Protein AF-B7PCE6-F1 (afdb_monomer_lite)

InterPro domains:
  IPR001320 Ionotropic glutamate receptor, C-terminal [SM00079] (3-186)
  IPR015683 Ionotropic glutamate receptor [PTHR18966] (93-240)
  IPR019594 Ionotropic glutamate receptor, L-glutamate and glycine-binding domain [PF10613] (13-58)

Foldseek 3Di:
DDLPDDDDPPSVVLVCQLVVVDQKDDDQDWDDPVSCVRWPWADFLDKKFKWKKAFDDDDDQDLVLVCVVAPPVNVVVVVVCVVDDDDDPPVVVVCVVQVVPDAPDPVRQNVVRVVPPDMDIDMPLVSLQVCLADVRMDIDDDGPDMIGGTMTGHPPDPCRVVVNVVSVVCVVVCVSVVVSCCVRPVDDDHPPPPPPPPVPPDPPDDDPCPPSNVVSVVVVVVVVVVVVVVVVVVVVVVVVVVVVVVPPPPDDDDDDDDDDDDDDDDDDDDDDDDDDDDDDDDD

Structure (mmCIF, N/CA/C/O backbone):
data_AF-B7PCE6-F1
#
_entry.id   AF-B7PCE6-F1
#
loop_
_atom_site.group_PDB
_atom_site.id
_atom_site.type_symbol
_atom_site.label_atom_id
_atom_site.label_alt_id
_atom_site.label_comp_id
_atom_site.label_asym_id
_atom_site.label_entity_id
_atom_site.label_seq_id
_atom_site.pdbx_PDB_ins_code
_atom_site.Cartn_x
_atom_site.Cartn_y
_atom_site.Cartn_z
_atom_site.occupancy
_atom_site.B_iso_or_equiv
_atom_site.auth_seq_id
_atom_site.auth_comp_id
_atom_site.auth_asym_id
_atom_site.auth_atom_id
_atom_site.pdbx_PDB_model_num
ATOM 1 N N . MET A 1 1 ? 14.898 -21.414 -3.808 1.00 32.38 1 MET A N 1
ATOM 2 C CA . MET A 1 1 ? 13.657 -22.216 -3.707 1.00 32.38 1 MET A CA 1
ATOM 3 C C . MET A 1 1 ? 12.869 -21.940 -4.980 1.00 32.38 1 MET A C 1
ATOM 5 O O . MET A 1 1 ? 12.635 -20.773 -5.261 1.00 32.38 1 MET A O 1
ATOM 9 N N . SER A 1 2 ? 12.658 -22.970 -5.805 1.00 31.72 2 SER A N 1
ATOM 10 C CA . SER A 1 2 ? 12.343 -22.893 -7.242 1.00 31.72 2 SER A CA 1
ATOM 11 C C . SER A 1 2 ? 11.098 -22.087 -7.625 1.00 31.72 2 SER A C 1
ATOM 13 O O . SER A 1 2 ? 10.090 -22.118 -6.927 1.00 31.72 2 SER A O 1
ATOM 15 N N . LEU A 1 3 ? 11.164 -21.452 -8.802 1.00 46.03 3 LEU A N 1
ATOM 16 C CA . LEU A 1 3 ? 10.068 -20.771 -9.508 1.00 46.03 3 LEU A CA 1
ATOM 17 C C . LEU A 1 3 ? 9.136 -21.747 -10.270 1.00 46.03 3 LEU A C 1
ATOM 19 O O . LEU A 1 3 ? 8.375 -21.322 -11.137 1.00 46.03 3 LEU A O 1
ATOM 23 N N . ASP A 1 4 ? 9.164 -23.044 -9.956 1.00 40.16 4 ASP A N 1
ATOM 24 C CA . ASP A 1 4 ? 8.571 -24.113 -10.780 1.00 40.16 4 ASP A CA 1
ATOM 25 C C . ASP A 1 4 ? 7.079 -24.366 -10.491 1.00 40.16 4 ASP A C 1
ATOM 27 O O . ASP A 1 4 ? 6.630 -25.495 -10.309 1.00 40.16 4 ASP A O 1
ATOM 31 N N . GLY A 1 5 ? 6.285 -23.298 -10.452 1.00 41.41 5 GLY A N 1
ATOM 32 C CA . GLY A 1 5 ? 4.834 -23.380 -10.289 1.00 41.41 5 GLY A CA 1
ATOM 33 C C . GLY A 1 5 ? 4.130 -22.192 -10.932 1.00 41.41 5 GLY A C 1
ATOM 34 O O . GLY A 1 5 ? 3.816 -21.212 -10.261 1.00 41.41 5 GLY A O 1
ATOM 35 N N . ALA A 1 6 ? 3.888 -22.259 -12.240 1.00 38.66 6 ALA A N 1
ATOM 36 C CA . ALA A 1 6 ? 3.042 -21.315 -12.974 1.00 38.66 6 ALA A CA 1
ATOM 37 C C . ALA A 1 6 ? 1.720 -22.019 -13.363 1.00 38.66 6 ALA A C 1
ATOM 39 O O . ALA A 1 6 ? 1.753 -23.219 -13.638 1.00 38.66 6 ALA A O 1
ATOM 40 N N . PRO A 1 7 ? 0.564 -21.316 -13.378 1.00 51.19 7 PRO A N 1
ATOM 41 C CA . PRO A 1 7 ? 0.436 -19.983 -13.956 1.00 51.19 7 PRO A CA 1
ATOM 42 C C . PRO A 1 7 ? -0.326 -18.995 -13.062 1.00 51.19 7 PRO A C 1
ATOM 44 O O . PRO A 1 7 ? -1.553 -18.961 -13.047 1.00 51.19 7 PRO A O 1
ATOM 47 N N . HIS A 1 8 ? 0.403 -18.093 -12.407 1.00 54.12 8 HIS A N 1
ATOM 48 C CA . HIS A 1 8 ? -0.177 -16.841 -11.923 1.00 54.12 8 HIS A CA 1
ATOM 49 C C . HIS A 1 8 ? 0.673 -15.664 -12.413 1.00 54.12 8 HIS A C 1
ATOM 51 O O . HIS A 1 8 ? 1.742 -15.369 -11.878 1.00 54.12 8 HIS A O 1
ATOM 57 N N . GLY A 1 9 ? 0.183 -15.043 -13.493 1.00 68.00 9 GLY A N 1
ATOM 58 C CA . GLY A 1 9 ? 0.555 -13.735 -14.047 1.00 68.00 9 GLY A CA 1
ATOM 59 C C . GLY A 1 9 ? 2.039 -13.372 -13.997 1.00 68.00 9 GLY A C 1
ATOM 60 O O . GLY A 1 9 ? 2.802 -13.684 -14.905 1.00 68.00 9 GLY A O 1
ATOM 61 N N . TYR A 1 10 ? 2.443 -12.686 -12.930 1.00 72.44 10 TYR A N 1
ATOM 62 C CA . TYR A 1 10 ? 3.745 -12.024 -12.808 1.00 72.44 10 TYR A CA 1
ATOM 63 C C . TYR A 1 10 ? 4.954 -12.957 -12.850 1.00 72.44 10 TYR A C 1
ATOM 65 O O . TYR A 1 10 ? 6.019 -12.532 -13.287 1.00 72.44 10 TYR A O 1
ATOM 73 N N . ASN A 1 11 ? 4.818 -14.215 -12.422 1.00 83.56 11 ASN A N 1
ATOM 74 C CA . ASN A 1 11 ? 5.933 -15.162 -12.520 1.00 83.56 11 ASN A CA 1
ATOM 75 C C . ASN A 1 11 ? 6.249 -15.489 -13.985 1.00 83.56 11 ASN A C 1
ATOM 77 O O . ASN A 1 11 ? 7.415 -15.600 -14.334 1.00 83.56 11 ASN A O 1
ATOM 81 N N . VAL A 1 12 ? 5.229 -15.549 -14.847 1.00 86.25 12 VAL A N 1
ATOM 82 C CA . VAL A 1 12 ? 5.409 -15.754 -16.293 1.00 86.25 12 VAL A CA 1
ATOM 83 C C . VAL A 1 12 ? 6.104 -14.550 -16.921 1.00 86.25 12 VAL A C 1
ATOM 85 O O . VAL A 1 12 ? 7.006 -14.721 -17.727 1.00 86.25 12 VAL A O 1
ATOM 88 N N . VAL A 1 13 ? 5.739 -13.333 -16.504 1.00 88.88 13 VAL A N 1
ATOM 89 C CA . VAL A 1 13 ? 6.376 -12.100 -16.998 1.00 88.88 13 VAL A CA 1
ATOM 90 C C . VAL A 1 13 ? 7.865 -12.068 -16.644 1.00 88.88 13 VAL A C 1
ATOM 92 O O . VAL A 1 13 ? 8.689 -11.757 -17.496 1.00 88.88 13 VAL A O 1
ATOM 95 N N . VAL A 1 14 ? 8.222 -12.420 -15.404 1.00 89.25 14 VAL A N 1
ATOM 96 C CA . VAL A 1 14 ? 9.630 -12.475 -14.977 1.00 89.25 14 VAL A CA 1
ATOM 97 C C . VAL A 1 14 ? 10.395 -13.566 -15.724 1.00 89.25 14 VAL A C 1
ATOM 99 O O . VAL A 1 14 ? 11.530 -13.330 -16.124 1.00 89.25 14 VAL A O 1
ATOM 102 N N . LEU A 1 15 ? 9.783 -14.735 -15.931 1.00 88.94 15 LEU A N 1
ATOM 103 C CA . LEU A 1 15 ? 10.396 -15.825 -16.693 1.00 88.94 15 LEU A CA 1
ATOM 104 C C . LEU A 1 15 ? 10.633 -15.432 -18.155 1.00 88.94 15 LEU A C 1
ATOM 106 O O . LEU A 1 15 ? 11.742 -15.609 -18.631 1.00 88.94 15 LEU A O 1
ATOM 110 N N . GLY A 1 16 ? 9.667 -14.797 -18.825 1.00 90.69 16 GLY A N 1
ATOM 111 C CA . GLY A 1 16 ? 9.845 -14.345 -20.210 1.00 90.69 16 GLY A CA 1
ATOM 112 C C . GLY A 1 16 ? 10.978 -13.325 -20.381 1.00 90.69 16 GLY A C 1
ATOM 113 O O . GLY A 1 16 ? 11.680 -13.345 -21.385 1.00 90.69 16 GLY A O 1
ATOM 114 N N . VAL A 1 17 ? 11.213 -12.462 -19.385 1.00 93.31 17 VAL A N 1
ATOM 115 C CA . VAL A 1 17 ? 12.378 -11.556 -19.386 1.00 93.31 17 VAL A CA 1
ATOM 116 C C . VAL A 1 17 ? 13.680 -12.310 -19.113 1.00 93.31 17 VAL A C 1
ATOM 118 O O . VAL A 1 17 ? 14.708 -12.009 -19.711 1.00 93.31 17 VAL A O 1
ATOM 121 N N . LYS A 1 18 ? 13.652 -13.287 -18.205 1.00 92.06 18 LYS A N 1
ATOM 122 C CA . LYS A 1 18 ? 14.819 -14.107 -17.864 1.00 92.06 18 LYS A CA 1
ATOM 123 C C . LYS A 1 18 ? 15.274 -14.981 -19.036 1.00 92.06 18 LYS A C 1
ATOM 125 O O . LYS A 1 18 ? 16.472 -15.114 -19.252 1.00 92.06 18 LYS A O 1
ATOM 130 N N . ASP A 1 19 ? 14.323 -15.554 -19.765 1.00 92.81 19 ASP A N 1
ATOM 131 C CA . ASP A 1 19 ? 14.558 -16.456 -20.895 1.00 92.81 19 ASP A CA 1
ATOM 132 C C . ASP A 1 19 ? 14.801 -15.690 -22.212 1.00 92.81 19 ASP A C 1
ATOM 134 O O . ASP A 1 19 ? 14.844 -16.293 -23.281 1.00 92.81 19 ASP A O 1
ATOM 138 N N . GLU A 1 20 ? 14.968 -14.361 -22.136 1.00 89.62 20 GLU A N 1
ATOM 139 C CA . GLU A 1 20 ? 15.191 -13.456 -23.274 1.00 89.62 20 GLU A CA 1
ATOM 140 C C . GLU A 1 20 ? 14.079 -13.505 -24.345 1.00 89.62 20 GLU A C 1
ATOM 142 O O . GLU A 1 20 ? 14.271 -13.074 -25.480 1.00 89.62 20 GLU A O 1
ATOM 147 N N . GLU A 1 21 ? 12.875 -13.969 -23.991 1.00 92.00 21 GLU A N 1
ATOM 148 C CA . GLU A 1 21 ? 11.687 -13.864 -24.851 1.00 92.00 21 GLU A CA 1
ATOM 149 C C . GLU A 1 21 ? 11.152 -12.422 -24.908 1.00 92.00 21 GLU A C 1
ATOM 151 O O . GLU A 1 21 ? 10.449 -12.044 -25.849 1.00 92.00 21 GLU A O 1
ATOM 156 N N . ALA A 1 22 ? 11.484 -11.610 -23.900 1.00 91.75 22 ALA A N 1
ATOM 157 C CA . ALA A 1 22 ? 11.162 -10.192 -23.826 1.00 91.75 22 ALA A CA 1
ATOM 158 C C . ALA A 1 22 ? 12.370 -9.357 -23.373 1.00 91.75 22 ALA A C 1
ATOM 160 O O . ALA A 1 22 ? 12.983 -9.629 -22.343 1.00 91.75 22 ALA A O 1
ATOM 161 N N . ASP A 1 23 ? 12.645 -8.263 -24.086 1.00 92.38 23 ASP A N 1
ATOM 162 C CA . ASP A 1 23 ? 13.766 -7.359 -23.781 1.00 92.38 23 ASP A CA 1
ATOM 163 C C . ASP A 1 23 ? 13.521 -6.467 -22.546 1.00 92.38 23 ASP A C 1
ATOM 165 O O . ASP A 1 23 ? 14.456 -5.935 -21.942 1.00 92.38 23 ASP A O 1
ATOM 169 N N . LEU A 1 24 ? 12.250 -6.245 -22.190 1.00 92.94 24 LEU A N 1
ATOM 170 C CA . LEU A 1 24 ? 11.825 -5.366 -21.100 1.00 92.94 24 LEU A CA 1
ATOM 171 C C . LEU A 1 24 ? 10.407 -5.723 -20.639 1.00 92.94 24 LEU A C 1
ATOM 173 O O . LEU A 1 24 ? 9.508 -5.892 -21.464 1.00 92.94 24 LEU A O 1
ATOM 177 N N . ALA A 1 25 ? 10.167 -5.719 -19.329 1.00 94.31 25 ALA A N 1
ATOM 178 C CA . ALA A 1 25 ? 8.829 -5.789 -18.751 1.00 94.31 25 ALA A CA 1
ATOM 179 C C . ALA A 1 25 ? 8.499 -4.521 -17.956 1.00 94.31 25 ALA A C 1
ATOM 181 O O . ALA A 1 25 ? 9.066 -4.255 -16.893 1.00 94.31 25 ALA A O 1
ATOM 182 N N . LEU A 1 26 ? 7.524 -3.765 -18.464 1.00 93.75 26 LEU A N 1
ATOM 183 C CA . LEU A 1 26 ? 6.909 -2.633 -17.777 1.00 93.75 26 LEU A CA 1
ATOM 184 C C . LEU A 1 26 ? 5.535 -3.053 -17.246 1.00 93.75 26 LEU A C 1
ATOM 186 O O . LEU A 1 26 ? 4.550 -3.069 -17.982 1.00 93.75 26 LEU A O 1
ATOM 190 N N . ALA A 1 27 ? 5.485 -3.394 -15.963 1.00 91.62 27 ALA A N 1
ATOM 191 C CA . ALA A 1 27 ? 4.273 -3.796 -15.261 1.00 91.62 27 ALA A CA 1
ATOM 192 C C . ALA A 1 27 ? 4.338 -3.349 -13.792 1.00 91.62 27 ALA A C 1
ATOM 194 O O . ALA A 1 27 ? 5.355 -2.834 -13.325 1.00 91.62 27 ALA A O 1
ATOM 195 N N . ASP A 1 28 ? 3.261 -3.581 -13.052 1.00 90.12 28 ASP A N 1
ATOM 196 C CA . ASP A 1 28 ? 3.162 -3.497 -11.592 1.00 90.12 28 ASP A CA 1
ATOM 197 C C . ASP A 1 28 ? 3.948 -4.631 -10.903 1.00 90.12 28 ASP A C 1
ATOM 199 O O . ASP A 1 28 ? 3.438 -5.425 -10.113 1.00 90.12 28 ASP A O 1
ATOM 203 N N . LEU A 1 29 ? 5.232 -4.737 -11.250 1.00 91.94 29 LEU A N 1
ATOM 204 C CA . LEU A 1 29 ? 6.116 -5.792 -10.792 1.00 91.94 29 LEU A CA 1
ATOM 205 C C . LEU A 1 29 ? 6.880 -5.342 -9.549 1.00 91.94 29 LEU A C 1
ATOM 207 O O . LEU A 1 29 ? 7.793 -4.516 -9.604 1.00 91.94 29 LEU A O 1
ATOM 211 N N . THR A 1 30 ? 6.508 -5.916 -8.411 1.00 92.38 30 THR A N 1
ATOM 212 C CA . THR A 1 30 ? 7.182 -5.667 -7.136 1.00 92.38 30 THR A CA 1
ATOM 213 C C . THR A 1 30 ? 8.597 -6.230 -7.150 1.00 92.38 30 THR A C 1
ATOM 215 O O . THR A 1 30 ? 8.791 -7.429 -7.389 1.00 92.38 30 THR A O 1
ATOM 218 N N . ILE A 1 31 ? 9.566 -5.370 -6.831 1.00 92.94 31 ILE A N 1
ATOM 219 C CA . ILE A 1 31 ? 10.970 -5.746 -6.670 1.00 92.94 31 ILE A CA 1
ATOM 220 C C . ILE A 1 31 ? 11.097 -6.601 -5.403 1.00 92.94 31 ILE A C 1
ATOM 222 O O . ILE A 1 31 ? 10.734 -6.179 -4.303 1.00 92.94 31 ILE A O 1
ATOM 226 N N . THR A 1 32 ? 11.606 -7.821 -5.555 1.00 91.81 32 THR A N 1
ATOM 227 C CA . THR A 1 32 ? 11.856 -8.762 -4.455 1.00 91.81 32 THR A CA 1
ATOM 228 C C . THR A 1 32 ? 13.231 -9.380 -4.620 1.00 91.81 32 THR A C 1
ATOM 230 O O . THR A 1 32 ? 13.636 -9.626 -5.752 1.00 91.81 32 THR A O 1
ATOM 233 N N . TYR A 1 33 ? 13.889 -9.734 -3.514 1.00 90.25 33 TYR A N 1
ATOM 234 C CA . TYR A 1 33 ? 15.224 -10.347 -3.531 1.00 90.25 33 TYR A CA 1
ATOM 235 C C . TYR A 1 33 ? 15.340 -11.531 -4.509 1.00 90.25 33 TYR A C 1
ATOM 237 O O . TYR A 1 33 ? 16.227 -11.554 -5.350 1.00 90.25 33 TYR A O 1
ATOM 245 N N . SER A 1 34 ? 14.380 -12.461 -4.482 1.00 89.38 34 SER A N 1
ATOM 246 C CA . SER A 1 34 ? 14.375 -13.641 -5.362 1.00 89.38 34 SER A CA 1
ATOM 247 C C . SER A 1 34 ? 14.181 -13.334 -6.850 1.00 89.38 34 SER A C 1
ATOM 249 O O . SER A 1 34 ? 14.489 -14.175 -7.687 1.00 89.38 34 SER A O 1
ATOM 251 N N . ARG A 1 35 ? 13.629 -12.163 -7.191 1.00 91.31 35 ARG A N 1
ATOM 252 C CA . ARG A 1 35 ? 13.439 -11.728 -8.583 1.00 91.31 35 ARG A CA 1
ATOM 253 C C . ARG A 1 35 ? 14.632 -10.915 -9.069 1.00 91.31 35 ARG A C 1
ATOM 255 O O . ARG A 1 35 ? 15.033 -11.109 -10.204 1.00 91.31 35 ARG A O 1
ATOM 262 N N . ASP A 1 36 ? 15.201 -10.072 -8.211 1.00 91.44 36 ASP A N 1
ATOM 263 C CA . ASP A 1 36 ? 16.402 -9.274 -8.505 1.00 91.44 36 ASP A CA 1
ATOM 264 C C . ASP A 1 36 ? 17.655 -10.154 -8.693 1.00 91.44 36 ASP A C 1
ATOM 266 O O . ASP A 1 36 ? 18.593 -9.775 -9.379 1.00 91.44 36 ASP A O 1
ATOM 270 N N . GLU A 1 37 ? 17.654 -11.376 -8.143 1.00 91.75 37 GLU A N 1
ATOM 271 C CA . GLU A 1 37 ? 18.676 -12.393 -8.440 1.00 91.75 37 GLU A CA 1
ATOM 272 C C . GLU A 1 37 ? 18.544 -12.974 -9.864 1.00 91.75 37 GLU A C 1
ATOM 274 O O . GLU A 1 37 ? 19.528 -13.418 -10.450 1.00 91.75 37 GLU A O 1
ATOM 279 N N . ALA A 1 38 ? 17.331 -12.995 -10.425 1.00 90.75 38 ALA A N 1
ATOM 280 C CA . ALA A 1 38 ? 17.044 -13.624 -11.714 1.00 90.75 38 ALA A CA 1
ATOM 281 C C . ALA A 1 38 ? 17.034 -12.638 -12.893 1.00 90.75 38 ALA A C 1
ATOM 283 O O . ALA A 1 38 ? 17.375 -13.031 -14.006 1.00 90.75 38 ALA A O 1
ATOM 284 N N . VAL A 1 39 ? 16.610 -11.394 -12.662 1.00 94.19 39 VAL A N 1
ATOM 285 C CA . VAL A 1 39 ? 16.502 -10.322 -13.662 1.00 94.19 39 VAL A CA 1
ATOM 286 C C . VAL A 1 39 ? 16.918 -8.994 -13.039 1.00 94.19 39 VAL A C 1
ATOM 288 O O . VAL A 1 39 ? 16.783 -8.799 -11.834 1.00 94.19 39 VAL A O 1
ATOM 291 N N . ASP A 1 40 ? 17.374 -8.056 -13.862 1.00 95.44 40 ASP A N 1
ATOM 292 C CA . ASP A 1 40 ? 17.754 -6.724 -13.403 1.00 95.44 40 ASP A CA 1
ATOM 293 C C . ASP A 1 40 ? 16.532 -5.803 -13.291 1.00 95.44 40 ASP A C 1
ATOM 295 O O . ASP A 1 40 ? 15.723 -5.706 -14.216 1.00 95.44 40 ASP A O 1
ATOM 299 N N . PHE A 1 41 ? 16.424 -5.062 -12.187 1.00 96.44 41 PHE A N 1
ATOM 300 C CA . PHE A 1 41 ? 15.400 -4.030 -12.004 1.00 96.44 41 PHE A CA 1
ATOM 301 C C . PHE A 1 41 ? 15.955 -2.603 -12.084 1.00 96.44 41 PHE A C 1
ATOM 303 O O . PHE A 1 41 ? 17.083 -2.310 -11.683 1.00 96.44 41 PHE A O 1
ATOM 310 N N . THR A 1 42 ? 15.128 -1.664 -12.547 1.00 96.75 42 THR A N 1
ATOM 311 C CA . THR A 1 42 ? 15.400 -0.224 -12.389 1.00 96.75 42 THR A CA 1
ATOM 312 C C . THR A 1 42 ? 15.233 0.241 -10.942 1.00 96.75 42 THR A C 1
ATOM 314 O O . THR A 1 42 ? 14.666 -0.459 -10.101 1.00 96.75 42 THR A O 1
ATOM 317 N N . THR A 1 43 ? 15.628 1.488 -10.660 1.00 95.62 43 THR A N 1
ATOM 318 C CA . THR A 1 43 ? 15.095 2.199 -9.487 1.00 95.62 43 THR A CA 1
ATOM 319 C C . THR A 1 43 ? 13.560 2.175 -9.505 1.00 95.62 43 THR A C 1
ATOM 321 O O . THR A 1 43 ? 12.954 2.213 -10.586 1.00 95.62 43 THR A O 1
ATOM 324 N N . PRO A 1 44 ? 12.906 2.073 -8.334 1.00 96.12 44 PRO A N 1
ATOM 325 C CA . PRO A 1 44 ? 11.464 1.933 -8.290 1.00 96.12 44 PRO A CA 1
ATOM 326 C C . PRO A 1 44 ? 10.790 3.213 -8.786 1.00 96.12 44 PRO A C 1
ATOM 328 O O . PRO A 1 44 ? 11.084 4.304 -8.296 1.00 96.12 44 PRO A O 1
ATOM 331 N N . PHE A 1 45 ? 9.864 3.091 -9.737 1.00 94.81 45 PHE A N 1
ATOM 332 C CA . PHE A 1 45 ? 9.124 4.244 -10.261 1.00 94.81 45 PHE A CA 1
ATOM 333 C C . PHE A 1 45 ? 7.954 4.644 -9.355 1.00 94.81 45 PHE A C 1
ATOM 335 O O . PHE A 1 45 ? 7.517 5.795 -9.383 1.00 94.81 45 PHE A O 1
ATOM 342 N N . MET A 1 46 ? 7.477 3.718 -8.520 1.00 93.69 46 MET A N 1
ATOM 343 C CA . MET A 1 46 ? 6.415 3.940 -7.545 1.00 93.69 46 MET A CA 1
ATOM 344 C C . MET A 1 46 ? 6.727 3.195 -6.248 1.00 93.69 46 MET A C 1
ATOM 346 O O . MET A 1 46 ? 7.078 2.017 -6.286 1.00 93.69 46 MET A O 1
ATOM 350 N N . THR A 1 47 ? 6.570 3.873 -5.111 1.00 92.19 47 THR A N 1
ATOM 351 C CA . THR A 1 47 ? 6.685 3.278 -3.771 1.00 92.19 47 THR A CA 1
ATOM 352 C C . THR A 1 47 ? 5.320 2.786 -3.300 1.00 92.19 47 THR A C 1
ATOM 354 O O . THR A 1 47 ? 4.317 3.491 -3.436 1.00 92.19 47 THR A O 1
ATOM 357 N N . LEU A 1 48 ? 5.289 1.589 -2.729 1.00 93.12 48 LEU A N 1
ATOM 358 C CA . LEU A 1 48 ? 4.093 0.883 -2.270 1.00 93.12 48 LEU A CA 1
ATOM 359 C C . LEU A 1 48 ? 4.402 0.065 -1.015 1.00 93.12 48 LEU A C 1
ATOM 361 O O . LEU A 1 48 ? 5.553 -0.083 -0.622 1.00 93.12 48 LEU A O 1
ATOM 365 N N . GLY A 1 49 ? 3.375 -0.497 -0.399 1.00 92.12 49 GLY A N 1
ATOM 366 C CA . GLY A 1 49 ? 3.528 -1.457 0.685 1.00 92.12 49 GLY A CA 1
ATOM 367 C C . GLY A 1 49 ? 2.242 -2.231 0.919 1.00 92.12 49 GLY A C 1
ATOM 368 O O . GLY A 1 49 ? 1.215 -1.967 0.296 1.00 92.12 49 GLY A O 1
ATOM 369 N N . ILE A 1 50 ? 2.280 -3.199 1.818 1.00 91.88 50 ILE A N 1
ATOM 370 C CA . ILE A 1 50 ? 1.126 -3.961 2.265 1.00 91.88 50 ILE A CA 1
ATOM 371 C C . ILE A 1 50 ? 0.322 -3.058 3.196 1.00 91.88 50 ILE A C 1
ATOM 373 O O . ILE A 1 50 ? 0.809 -2.623 4.242 1.00 91.88 50 ILE A O 1
ATOM 377 N N . GLY A 1 51 ? -0.916 -2.777 2.809 1.00 91.12 51 GLY A N 1
ATOM 378 C CA . GLY A 1 51 ? -1.893 -2.089 3.637 1.00 91.12 51 GLY A CA 1
ATOM 379 C C . GLY A 1 51 ? -3.055 -3.005 4.007 1.00 91.12 51 GLY A C 1
ATOM 380 O O . GLY A 1 51 ? -3.238 -4.085 3.442 1.00 91.12 51 GLY A O 1
ATOM 381 N N . ILE A 1 52 ? -3.862 -2.545 4.960 1.00 91.44 52 ILE A N 1
ATOM 382 C CA . ILE A 1 52 ? -5.054 -3.254 5.424 1.00 91.44 52 ILE A CA 1
ATOM 383 C C . ILE A 1 52 ? -6.288 -2.542 4.875 1.00 91.44 52 ILE A C 1
ATOM 385 O O . ILE A 1 52 ? -6.572 -1.403 5.256 1.00 91.44 52 ILE A O 1
ATOM 389 N N . LEU A 1 53 ? -7.024 -3.210 3.990 1.00 92.56 53 LEU A N 1
ATOM 390 C CA . LEU A 1 53 ? -8.319 -2.756 3.501 1.00 92.56 53 LEU A CA 1
ATOM 391 C C . LEU A 1 53 ? -9.421 -3.214 4.460 1.00 92.56 53 LEU A C 1
ATOM 393 O O . LEU A 1 53 ? -9.527 -4.400 4.784 1.00 92.56 53 LEU A O 1
ATOM 397 N N . PHE A 1 54 ? -10.266 -2.275 4.878 1.00 91.38 54 PHE A N 1
ATOM 398 C CA . PHE A 1 54 ? -11.369 -2.532 5.795 1.00 91.38 54 PHE A CA 1
ATOM 399 C C . PHE A 1 54 ? -12.638 -1.778 5.385 1.00 91.38 54 PHE A C 1
ATOM 401 O O . PHE A 1 54 ? -12.587 -0.775 4.668 1.00 91.38 54 PHE A O 1
ATOM 408 N N . ARG A 1 55 ? -13.799 -2.235 5.859 1.00 90.69 55 ARG A N 1
ATOM 409 C CA . ARG A 1 55 ? -15.061 -1.502 5.707 1.00 90.69 55 ARG A CA 1
ATOM 410 C C . ARG A 1 55 ? -15.154 -0.411 6.772 1.00 90.69 55 ARG A C 1
ATOM 412 O O . ARG A 1 55 ? -14.917 -0.674 7.947 1.00 90.69 55 ARG A O 1
ATOM 419 N N . LYS A 1 56 ? -15.524 0.810 6.387 1.00 86.06 56 LYS A N 1
ATOM 420 C CA . LYS A 1 56 ? -15.750 1.911 7.329 1.00 86.06 56 LYS A CA 1
ATOM 421 C C . LYS A 1 56 ? -16.791 1.489 8.377 1.00 86.06 56 LYS A C 1
ATOM 423 O O . LYS A 1 56 ? -17.876 1.048 7.988 1.00 86.06 56 LYS A O 1
ATOM 428 N N . PRO A 1 57 ? -16.488 1.617 9.679 1.00 75.69 57 PRO A N 1
ATOM 429 C CA . PRO A 1 57 ? -17.457 1.325 10.723 1.00 75.69 57 PRO A CA 1
ATOM 430 C C . PRO A 1 57 ? -18.592 2.357 10.688 1.00 75.69 57 PRO A C 1
ATOM 432 O O . PRO A 1 57 ? -18.363 3.540 10.438 1.00 75.69 57 PRO A O 1
ATOM 435 N N . GLN A 1 58 ? -19.821 1.915 10.950 1.00 68.06 58 GLN A N 1
ATOM 436 C CA . GLN A 1 58 ? -20.953 2.813 11.167 1.00 68.06 58 GLN A CA 1
ATOM 437 C C . GLN A 1 58 ? -20.797 3.475 12.543 1.00 68.06 58 GLN A C 1
ATOM 439 O O . GLN A 1 58 ? -20.635 2.782 13.549 1.00 68.06 58 GLN A O 1
ATOM 444 N N . GLU A 1 59 ? -20.809 4.808 12.595 1.00 60.72 59 GLU A N 1
ATOM 445 C CA . GLU A 1 59 ? -20.593 5.563 13.832 1.00 60.72 59 GLU A CA 1
ATOM 446 C C . GLU A 1 59 ? -21.786 5.404 14.792 1.00 60.72 59 GLU A C 1
ATOM 448 O O . GLU A 1 59 ? -22.764 6.143 14.726 1.00 60.72 59 GLU A O 1
ATOM 453 N N . ASN A 1 60 ? -21.710 4.432 15.704 1.00 55.31 60 ASN A N 1
ATOM 454 C CA . ASN A 1 60 ? -22.630 4.317 16.835 1.00 55.31 60 ASN A CA 1
ATOM 455 C C . ASN A 1 60 ? -22.079 5.131 18.013 1.00 55.31 60 ASN A C 1
ATOM 457 O O . ASN A 1 60 ? -21.024 4.816 18.567 1.00 55.31 60 ASN A O 1
ATOM 461 N N . GLN A 1 61 ? -22.782 6.197 18.403 1.00 54.94 61 GLN A N 1
ATOM 462 C CA . GLN A 1 61 ? -22.368 7.053 19.515 1.00 54.94 61 GLN A CA 1
ATOM 463 C C . GLN A 1 61 ? -22.700 6.392 20.858 1.00 54.94 61 GLN A C 1
ATOM 465 O O . GLN A 1 61 ? -23.774 6.584 21.422 1.00 54.94 61 GLN A O 1
ATOM 470 N N . ALA A 1 62 ? -21.765 5.601 21.380 1.00 61.50 62 ALA A N 1
ATOM 471 C CA . ALA A 1 62 ? -21.833 5.118 22.753 1.00 61.50 62 ALA A CA 1
ATOM 472 C C . ALA A 1 62 ? -21.467 6.246 23.739 1.00 61.50 62 ALA A C 1
ATOM 474 O O . ALA A 1 62 ? -20.497 6.971 23.526 1.00 61.50 62 ALA A O 1
ATOM 475 N N . LEU A 1 63 ? -22.197 6.364 24.856 1.00 59.41 63 LEU A N 1
ATOM 476 C CA . LEU A 1 63 ? -21.943 7.358 25.920 1.00 59.41 63 LEU A CA 1
ATOM 477 C C . LEU A 1 63 ? -20.552 7.229 26.566 1.00 59.41 63 LEU A C 1
ATOM 479 O O . LEU A 1 63 ? -20.028 8.185 27.133 1.00 59.41 63 LEU A O 1
ATOM 483 N N . LEU A 1 64 ? -19.940 6.051 26.449 1.00 65.19 64 LEU A N 1
ATOM 484 C CA . LEU A 1 64 ? -18.581 5.756 26.895 1.00 65.19 64 LEU A CA 1
ATOM 485 C C . LEU A 1 64 ? -17.583 5.769 25.727 1.00 65.19 64 LEU A C 1
ATOM 487 O O . LEU A 1 64 ? -16.605 5.029 25.746 1.00 65.19 64 LEU A O 1
ATOM 491 N N . PHE A 1 65 ? -17.796 6.611 24.710 1.00 64.75 65 PHE A N 1
ATOM 492 C CA . PHE A 1 65 ? -16.843 6.796 23.606 1.00 64.75 65 PHE A CA 1
ATOM 493 C C . PHE A 1 65 ? -15.439 7.193 24.094 1.00 64.75 65 PHE A C 1
ATOM 495 O O . PHE A 1 65 ? -14.458 6.933 23.421 1.00 64.75 65 PHE A O 1
ATOM 502 N N . PHE A 1 66 ? -15.296 7.757 25.297 1.00 65.50 66 PHE A N 1
ATOM 503 C CA . PHE A 1 66 ? -13.972 7.994 25.884 1.00 65.50 66 PHE A CA 1
ATOM 504 C C . PHE A 1 66 ? -13.215 6.700 26.237 1.00 65.50 66 PHE A C 1
ATOM 506 O O . PHE A 1 66 ? -11.990 6.684 26.225 1.00 65.50 66 PHE A O 1
ATOM 513 N N . LEU A 1 67 ? -13.932 5.610 26.526 1.00 68.19 67 LEU A N 1
ATOM 514 C CA . LEU A 1 67 ? -13.345 4.289 26.746 1.00 68.19 67 LEU A CA 1
ATOM 515 C C . LEU A 1 67 ? -13.210 3.497 25.438 1.00 68.19 67 LEU A C 1
ATOM 517 O O . LEU A 1 67 ? -12.485 2.517 25.413 1.00 68.19 67 LEU A O 1
ATOM 521 N N . SER A 1 68 ? -13.826 3.920 24.327 1.00 67.56 68 SER A N 1
ATOM 522 C CA . SER A 1 68 ? -13.691 3.224 23.037 1.00 67.56 68 SER A CA 1
ATOM 523 C C . SER A 1 68 ? -12.286 3.194 22.411 1.00 67.56 68 SER A C 1
ATOM 525 O O . SER A 1 68 ? -12.055 2.288 21.613 1.00 67.56 68 SER A O 1
ATOM 527 N N . PRO A 1 69 ? -11.332 4.104 22.713 1.00 71.31 69 PRO A N 1
ATOM 528 C CA . PRO A 1 69 ? -9.956 3.968 22.240 1.00 71.31 69 PRO A CA 1
ATOM 529 C C . PRO A 1 69 ? -9.263 2.718 22.798 1.00 71.31 69 PRO A C 1
ATOM 531 O O . PRO A 1 69 ? -8.257 2.288 22.242 1.00 71.31 69 PRO A O 1
ATOM 534 N N . LEU A 1 70 ? -9.789 2.138 23.886 1.00 62.22 70 LEU A N 1
ATOM 535 C CA . LEU A 1 70 ? -9.205 0.992 24.568 1.00 62.22 70 LEU A CA 1
ATOM 536 C C . LEU A 1 70 ? -10.319 0.018 25.002 1.00 62.22 70 LEU A C 1
ATOM 538 O O . LEU A 1 70 ? -11.043 0.282 25.958 1.00 62.22 70 LEU A O 1
ATOM 542 N N . SER A 1 71 ? -10.469 -1.119 24.307 1.00 69.38 71 SER A N 1
ATOM 543 C CA . SER A 1 71 ? -11.422 -2.174 24.714 1.00 69.38 71 SER A CA 1
ATOM 544 C C . SER A 1 71 ? -11.202 -2.564 26.180 1.00 69.38 71 SER A C 1
ATOM 546 O O . SER A 1 71 ? -10.083 -2.466 26.682 1.00 69.38 71 SER A O 1
ATOM 548 N N . VAL A 1 72 ? -12.232 -3.061 26.867 1.00 70.00 72 VAL A N 1
ATOM 549 C CA . VAL A 1 72 ? -12.107 -3.577 28.245 1.00 70.00 72 VAL A CA 1
ATOM 550 C C . VAL A 1 72 ? -11.016 -4.654 28.326 1.00 70.00 72 VAL A C 1
ATOM 552 O O . VAL A 1 72 ? -10.250 -4.696 29.286 1.00 70.00 72 VAL A O 1
ATOM 555 N N . ASP A 1 73 ? -10.864 -5.445 27.264 1.00 66.25 73 ASP A N 1
ATOM 556 C CA . ASP A 1 73 ? -9.788 -6.428 27.129 1.00 66.25 73 ASP A CA 1
ATOM 557 C C . ASP A 1 73 ? -8.415 -5.768 27.009 1.00 66.25 73 ASP A C 1
ATOM 559 O O . ASP A 1 73 ? -7.447 -6.259 27.571 1.00 66.25 73 ASP A O 1
ATOM 563 N N . VAL A 1 74 ? -8.313 -4.629 26.318 1.00 77.56 74 VAL A N 1
ATOM 564 C CA . VAL A 1 74 ? -7.061 -3.874 26.188 1.00 77.56 74 VAL A CA 1
ATOM 565 C C . VAL A 1 74 ? -6.737 -3.134 27.487 1.00 77.56 74 VAL A C 1
ATOM 567 O O . VAL A 1 74 ? -5.571 -3.036 27.835 1.00 77.56 74 VAL A O 1
ATOM 570 N N . TRP A 1 75 ? -7.727 -2.699 28.265 1.00 77.81 75 TRP A N 1
ATOM 571 C CA . TRP A 1 75 ? -7.516 -2.220 29.636 1.00 77.81 75 TRP A CA 1
ATOM 572 C C . TRP A 1 75 ? -6.934 -3.309 30.541 1.00 77.81 75 TRP A C 1
ATOM 574 O O . TRP A 1 75 ? -5.977 -3.058 31.274 1.00 77.81 75 TRP A O 1
ATOM 584 N N . LEU A 1 76 ? -7.474 -4.528 30.457 1.00 79.44 76 LEU A N 1
ATOM 585 C CA . LEU A 1 76 ? -6.977 -5.675 31.214 1.00 79.44 76 LEU A CA 1
ATOM 586 C C . LEU A 1 76 ? -5.582 -6.099 30.728 1.00 79.44 76 LEU A C 1
ATOM 588 O O . LEU A 1 76 ? -4.675 -6.300 31.529 1.00 79.44 76 LEU A O 1
ATOM 592 N N . CYS A 1 77 ? -5.381 -6.164 29.413 1.00 72.56 77 CYS A N 1
ATOM 593 C CA . CYS A 1 77 ? -4.103 -6.482 28.788 1.00 72.56 77 CYS A CA 1
ATOM 594 C C . CYS A 1 77 ? -3.061 -5.394 29.010 1.00 72.56 77 CYS A C 1
ATOM 596 O O . CYS A 1 77 ? -1.903 -5.734 29.140 1.00 72.56 77 CYS A O 1
ATOM 598 N N . MET A 1 78 ? -3.417 -4.114 29.094 1.00 73.38 78 MET A N 1
ATOM 599 C CA . MET A 1 78 ? -2.484 -3.045 29.450 1.00 73.38 78 MET A CA 1
ATOM 600 C C . MET A 1 78 ? -2.038 -3.208 30.904 1.00 73.38 78 MET A C 1
ATOM 602 O O . MET A 1 78 ? -0.854 -3.068 31.176 1.00 73.38 78 MET A O 1
ATOM 606 N N . ALA A 1 79 ? -2.935 -3.605 31.815 1.00 73.62 79 ALA A N 1
ATOM 607 C CA . ALA A 1 79 ? -2.577 -3.952 33.192 1.00 73.62 79 ALA A CA 1
ATOM 608 C C . ALA A 1 79 ? -1.692 -5.214 33.285 1.00 73.62 79 ALA A C 1
ATOM 610 O O . ALA A 1 79 ? -0.771 -5.259 34.096 1.00 73.62 79 ALA A O 1
ATOM 611 N N . VAL A 1 80 ? -1.934 -6.221 32.439 1.00 71.62 80 VAL A N 1
ATOM 612 C CA . VAL A 1 80 ? -1.147 -7.468 32.382 1.00 71.62 80 VAL A CA 1
ATOM 613 C C . VAL A 1 80 ? 0.185 -7.287 31.641 1.00 71.62 80 VAL A C 1
ATOM 615 O O . VAL A 1 80 ? 1.198 -7.812 32.082 1.00 71.62 80 VAL A O 1
ATOM 618 N N . ALA A 1 81 ? 0.225 -6.512 30.558 1.00 67.31 81 ALA A N 1
ATOM 619 C CA . ALA A 1 81 ? 1.422 -6.198 29.775 1.00 67.31 81 ALA A CA 1
ATOM 620 C C . ALA A 1 81 ? 2.373 -5.283 30.551 1.00 67.31 81 ALA A C 1
ATOM 622 O O . ALA A 1 81 ? 3.582 -5.476 30.487 1.00 67.31 81 ALA A O 1
ATOM 623 N N . TYR A 1 82 ? 1.841 -4.369 31.374 1.00 65.56 82 TYR A N 1
ATOM 624 C CA . TYR A 1 82 ? 2.629 -3.623 32.364 1.00 65.56 82 TYR A CA 1
ATOM 625 C C . TYR A 1 82 ? 3.360 -4.553 33.353 1.00 65.56 82 TYR A C 1
ATOM 627 O O . TYR A 1 82 ? 4.356 -4.163 33.955 1.00 65.56 82 TYR A O 1
ATOM 635 N N . LEU A 1 83 ? 2.878 -5.791 33.509 1.00 58.25 83 LEU A N 1
ATOM 636 C CA . LEU A 1 83 ? 3.458 -6.834 34.357 1.00 58.25 83 LEU A CA 1
ATOM 637 C C . LEU A 1 83 ? 4.201 -7.927 33.569 1.00 58.25 83 LEU A C 1
ATOM 639 O O . LEU A 1 83 ? 4.820 -8.796 34.178 1.00 58.25 83 LEU A O 1
ATOM 643 N N . GLY A 1 84 ? 4.171 -7.905 32.237 1.00 63.91 84 GLY A N 1
ATOM 644 C CA . GLY A 1 84 ? 4.672 -8.996 31.413 1.00 63.91 84 GLY A CA 1
ATOM 645 C C . GLY A 1 84 ? 4.906 -8.556 29.979 1.00 63.91 84 GLY A C 1
ATOM 646 O O . GLY A 1 84 ? 4.082 -8.810 29.107 1.00 63.91 84 GLY A O 1
ATOM 647 N N . GLU A 1 85 ? 6.041 -7.920 29.704 1.00 48.09 85 GLU A N 1
ATOM 648 C CA . GLU A 1 85 ? 6.502 -7.790 28.323 1.00 48.09 85 GLU A CA 1
ATOM 649 C C . GLU A 1 85 ? 7.281 -9.041 27.898 1.00 48.09 85 GLU A C 1
ATOM 651 O O . GLU A 1 85 ? 8.308 -9.389 28.478 1.00 48.09 85 GLU A O 1
ATOM 656 N N . SER A 1 86 ? 6.825 -9.670 26.815 1.00 45.78 86 SER A N 1
ATOM 657 C CA . SER A 1 86 ? 7.663 -10.461 25.914 1.00 45.78 86 SER A CA 1
ATOM 658 C C . SER A 1 86 ? 7.200 -10.219 24.477 1.00 45.78 86 SER A C 1
ATOM 660 O O . SER A 1 86 ? 5.999 -10.171 24.200 1.00 45.78 86 SER A O 1
ATOM 662 N N . LYS A 1 87 ? 8.153 -10.014 23.562 1.00 55.12 87 LYS A N 1
ATOM 663 C CA . LYS A 1 87 ? 7.909 -9.623 22.169 1.00 55.12 87 LYS A CA 1
ATOM 664 C C . LYS A 1 87 ? 8.065 -10.803 21.204 1.00 55.12 87 LYS A C 1
ATOM 666 O O . LYS A 1 87 ? 9.052 -11.527 21.249 1.00 55.12 87 LYS A O 1
ATOM 671 N N . SER A 1 88 ? 7.119 -10.846 20.259 1.00 64.75 88 SER A N 1
ATOM 672 C CA . SER A 1 88 ? 7.091 -11.577 18.979 1.00 64.75 88 SER A CA 1
ATOM 673 C C . SER A 1 88 ? 6.682 -13.062 18.964 1.00 64.75 88 SER A C 1
ATOM 675 O O . SER A 1 88 ? 7.385 -13.900 18.410 1.00 64.75 88 SER A O 1
ATOM 677 N N . GLU A 1 89 ? 5.461 -13.355 19.422 1.00 60.69 89 GLU A N 1
ATOM 678 C CA . GLU A 1 89 ? 4.653 -14.503 18.941 1.00 60.69 89 GLU A CA 1
ATOM 679 C C . GLU A 1 89 ? 3.526 -14.053 17.971 1.00 60.69 89 GLU A C 1
ATOM 681 O O . GLU A 1 89 ? 2.860 -14.853 17.317 1.00 60.69 89 GLU A O 1
ATOM 686 N N . THR A 1 90 ? 3.297 -12.740 17.858 1.00 64.88 90 THR A N 1
ATOM 687 C CA . THR A 1 90 ? 2.096 -12.153 17.243 1.00 64.88 90 THR A CA 1
ATOM 688 C C . THR A 1 90 ? 1.994 -12.374 15.732 1.00 64.88 90 THR A C 1
ATOM 690 O O . THR A 1 90 ? 0.905 -12.653 15.234 1.00 64.88 90 THR A O 1
ATOM 693 N N . TYR A 1 91 ? 3.106 -12.277 14.995 1.00 65.56 91 TYR A N 1
ATOM 694 C CA . TYR A 1 91 ? 3.096 -12.439 13.535 1.00 65.56 91 TYR A CA 1
ATOM 695 C C . TYR A 1 91 ? 2.822 -13.885 13.110 1.00 65.56 91 TYR A C 1
ATOM 697 O O . TYR A 1 91 ? 2.066 -14.107 12.167 1.00 65.56 91 TYR A O 1
ATOM 705 N N . GLU A 1 92 ? 3.359 -14.860 13.846 1.00 67.94 92 GLU A N 1
ATOM 706 C CA . GLU A 1 92 ? 3.157 -16.284 13.560 1.00 67.94 92 GLU A CA 1
ATOM 707 C C . GLU A 1 92 ? 1.696 -16.690 13.787 1.00 67.94 92 GLU A C 1
ATOM 709 O O . GLU A 1 92 ? 1.069 -17.328 12.943 1.00 67.94 92 GLU A O 1
ATOM 714 N N . ARG A 1 93 ? 1.101 -16.217 14.889 1.00 77.44 93 ARG A N 1
ATOM 715 C CA . ARG A 1 93 ? -0.328 -16.418 15.174 1.00 77.44 93 ARG A CA 1
ATOM 716 C C . ARG A 1 93 ? -1.223 -15.778 14.110 1.00 77.44 93 ARG A C 1
ATOM 718 O O . ARG A 1 93 ? -2.246 -16.352 13.741 1.00 77.44 93 ARG A O 1
ATOM 725 N N . MET A 1 94 ? -0.834 -14.613 13.589 1.00 76.44 94 MET A N 1
ATOM 726 C CA . MET A 1 94 ? -1.563 -13.952 12.505 1.00 76.44 94 MET A CA 1
ATOM 727 C C . MET A 1 94 ? -1.485 -14.760 11.205 1.00 76.44 94 MET A C 1
ATOM 729 O O . MET A 1 94 ? -2.503 -14.941 10.543 1.00 76.44 94 MET A O 1
ATOM 733 N N . TRP A 1 95 ? -0.312 -15.297 10.858 1.00 72.94 95 TRP A N 1
ATOM 734 C CA . TRP A 1 95 ? -0.143 -16.159 9.685 1.00 72.94 95 TRP A CA 1
ATOM 735 C C . TRP A 1 95 ? -0.985 -17.437 9.772 1.00 72.94 95 TRP A C 1
ATOM 737 O O . TRP A 1 95 ? -1.679 -17.786 8.815 1.00 72.94 95 TRP A O 1
ATOM 747 N N . GLN A 1 96 ? -1.012 -18.083 10.940 1.00 78.81 96 GLN A N 1
ATOM 748 C CA . GLN A 1 96 ? -1.850 -19.263 11.167 1.00 78.81 96 GLN A CA 1
ATOM 749 C C . GLN A 1 96 ? -3.338 -18.956 10.953 1.00 78.81 96 GLN A C 1
ATOM 751 O O . GLN A 1 96 ? -4.022 -19.722 10.275 1.00 78.81 96 GLN A O 1
ATOM 756 N N . ALA A 1 97 ? -3.823 -17.808 11.435 1.00 80.31 97 ALA A N 1
ATOM 757 C CA . ALA A 1 97 ? -5.206 -17.378 11.224 1.00 80.31 97 ALA A CA 1
ATOM 758 C C . ALA A 1 97 ? -5.506 -17.006 9.758 1.00 80.31 97 ALA A C 1
ATOM 760 O O . ALA A 1 97 ? -6.594 -17.290 9.252 1.00 80.31 97 ALA A O 1
ATOM 761 N N . MET A 1 98 ? -4.545 -16.396 9.056 1.00 78.62 98 MET A N 1
ATOM 762 C CA . MET A 1 98 ? -4.707 -16.006 7.653 1.00 78.62 98 MET A CA 1
ATOM 763 C C . MET A 1 98 ? -4.706 -17.208 6.708 1.00 78.62 98 MET A C 1
ATOM 765 O O . MET A 1 98 ? -5.488 -17.217 5.762 1.00 78.62 98 MET A O 1
ATOM 769 N N . SER A 1 99 ? -3.893 -18.237 6.975 1.00 74.50 99 SER A N 1
ATOM 770 C CA . SER A 1 99 ? -3.721 -19.382 6.067 1.00 74.50 99 SER A CA 1
ATOM 771 C C . SER A 1 99 ? -5.026 -20.120 5.733 1.00 74.50 99 SER A C 1
ATOM 773 O O . SER A 1 99 ? -5.189 -20.596 4.613 1.00 74.50 99 SER A O 1
ATOM 775 N N . GLY A 1 100 ? -5.991 -20.156 6.658 1.00 74.81 100 GLY A N 1
ATOM 776 C CA . GLY A 1 100 ? -7.302 -20.777 6.436 1.00 74.81 100 GLY A CA 1
ATOM 777 C C . GLY A 1 100 ? -8.328 -19.912 5.691 1.00 74.81 100 GLY A C 1
ATOM 778 O O . GLY A 1 100 ? -9.393 -20.415 5.347 1.00 74.81 100 GLY A O 1
ATOM 779 N N . SER A 1 101 ? -8.058 -18.620 5.463 1.00 79.06 101 SER A N 1
ATOM 780 C CA . SER A 1 101 ? -9.038 -17.659 4.924 1.00 79.06 101 SER A CA 1
ATOM 781 C C . SER A 1 101 ? -8.446 -16.687 3.896 1.00 79.06 101 SER A C 1
ATOM 783 O O . SER A 1 101 ? -8.806 -15.507 3.847 1.00 79.06 101 SER A O 1
ATOM 785 N N . LEU A 1 102 ? -7.541 -17.185 3.052 1.00 82.75 102 LEU A N 1
ATOM 786 C CA . LEU A 1 102 ? -6.982 -16.430 1.931 1.00 82.75 102 LEU A CA 1
ATOM 787 C C . LEU A 1 102 ? -8.045 -16.197 0.844 1.00 82.75 102 LEU A C 1
ATOM 789 O O . LEU A 1 102 ? -8.902 -17.046 0.597 1.00 82.75 102 LEU A O 1
ATOM 793 N N . ALA A 1 103 ? -8.000 -15.021 0.221 1.00 82.38 103 ALA A N 1
ATOM 794 C CA . ALA A 1 103 ? -8.799 -14.724 -0.963 1.00 82.38 103 ALA A CA 1
ATOM 795 C C . ALA A 1 103 ? -8.063 -15.204 -2.219 1.00 82.38 103 ALA A C 1
ATOM 797 O O . ALA A 1 103 ? -6.842 -15.072 -2.308 1.00 82.38 103 ALA A O 1
ATOM 798 N N . ASP A 1 104 ? -8.809 -15.692 -3.207 1.00 83.50 104 ASP A N 1
ATOM 799 C CA . ASP A 1 104 ? -8.221 -16.246 -4.434 1.00 83.50 104 ASP A CA 1
ATOM 800 C C . ASP A 1 104 ? -7.760 -15.149 -5.409 1.00 83.50 104 ASP A C 1
ATOM 802 O O . ASP A 1 104 ? -6.883 -15.357 -6.247 1.00 83.50 104 ASP A O 1
ATOM 806 N N . SER A 1 105 ? -8.353 -13.953 -5.320 1.00 86.38 105 SER A N 1
ATOM 807 C CA . SER A 1 105 ? -8.002 -12.800 -6.153 1.00 86.38 105 SER A CA 1
ATOM 808 C C . SER A 1 105 ? -8.212 -11.476 -5.422 1.00 86.38 105 SER A C 1
ATOM 810 O O . SER A 1 105 ? -8.985 -11.388 -4.465 1.00 86.38 105 SER A O 1
ATOM 812 N N . ASN A 1 106 ? -7.593 -10.405 -5.929 1.00 87.31 106 ASN A N 1
ATOM 813 C CA . ASN A 1 106 ? -7.792 -9.056 -5.391 1.00 87.31 106 ASN A CA 1
ATOM 814 C C . ASN A 1 106 ? -9.270 -8.627 -5.431 1.00 87.31 106 ASN A C 1
ATOM 816 O O . ASN A 1 106 ? -9.739 -7.966 -4.509 1.00 87.31 106 ASN A O 1
ATOM 820 N N . ALA A 1 107 ? -10.016 -9.016 -6.471 1.00 88.38 107 ALA A N 1
ATOM 821 C CA . ALA A 1 107 ? -11.436 -8.688 -6.600 1.00 88.38 107 ALA A CA 1
ATOM 822 C C . ALA A 1 107 ? -12.303 -9.429 -5.565 1.00 88.38 107 ALA A C 1
ATOM 824 O O . ALA A 1 107 ? -13.175 -8.817 -4.945 1.00 88.38 107 ALA A O 1
ATOM 825 N N . ASP A 1 108 ? -12.028 -10.719 -5.346 1.00 90.75 108 ASP A N 1
ATOM 826 C CA . ASP A 1 108 ? -12.685 -11.530 -4.314 1.00 90.75 108 ASP A CA 1
ATOM 827 C C . ASP A 1 108 ? -12.402 -10.963 -2.913 1.00 90.75 108 ASP A C 1
ATOM 829 O O . ASP A 1 108 ? -13.329 -10.690 -2.150 1.00 90.75 108 ASP A O 1
ATOM 833 N N . GLY A 1 109 ? -11.137 -10.647 -2.615 1.00 89.50 109 GLY A N 1
ATOM 834 C CA . GLY A 1 109 ? -10.742 -10.037 -1.343 1.00 89.50 109 GLY A CA 1
ATOM 835 C C . GLY A 1 109 ? -11.467 -8.717 -1.063 1.00 89.50 109 GLY A C 1
ATOM 836 O O . GLY A 1 109 ? -12.020 -8.531 0.021 1.00 89.50 109 GLY A O 1
ATOM 837 N N . VAL A 1 110 ? -11.558 -7.822 -2.056 1.00 91.31 110 VAL A N 1
ATOM 838 C CA . VAL A 1 110 ? -12.313 -6.559 -1.932 1.00 91.31 110 VAL A CA 1
ATOM 839 C C . VAL A 1 110 ? -13.802 -6.812 -1.677 1.00 91.31 110 VAL A C 1
ATOM 841 O O . VAL A 1 110 ? -14.402 -6.132 -0.841 1.00 91.31 110 VAL A O 1
ATOM 844 N N . SER A 1 111 ? -14.404 -7.789 -2.362 1.00 91.31 111 SER A N 1
ATOM 845 C CA . SER A 1 111 ? -15.816 -8.143 -2.178 1.00 91.31 111 SER A CA 1
ATOM 846 C C . SER A 1 111 ? -16.098 -8.667 -0.764 1.00 91.31 111 SER A C 1
ATOM 848 O O . SER A 1 111 ? -17.053 -8.228 -0.118 1.00 91.31 111 SER A O 1
ATOM 850 N N . ARG A 1 112 ? -15.216 -9.518 -0.224 1.00 91.69 112 ARG A N 1
ATOM 851 C CA . ARG A 1 112 ? -15.317 -10.040 1.151 1.00 91.69 112 ARG A CA 1
ATOM 852 C C . ARG A 1 112 ? -15.211 -8.937 2.202 1.00 91.69 112 ARG A C 1
ATOM 854 O O . ARG A 1 112 ? -16.010 -8.904 3.136 1.00 91.69 112 ARG A O 1
ATOM 861 N N . VAL A 1 113 ? -14.292 -7.981 2.029 1.00 92.31 113 VAL A N 1
ATOM 862 C CA . VAL A 1 113 ? -14.213 -6.809 2.924 1.00 92.31 113 VAL A CA 1
ATOM 863 C C . VAL A 1 113 ? -15.493 -5.983 2.855 1.00 92.31 113 VAL A C 1
ATOM 865 O O . VAL A 1 113 ? -15.990 -5.516 3.879 1.00 92.31 113 VAL A O 1
ATOM 868 N N . HIS A 1 114 ? -16.052 -5.814 1.657 1.00 90.50 114 HIS A N 1
ATOM 869 C CA . HIS A 1 114 ? -17.296 -5.078 1.482 1.00 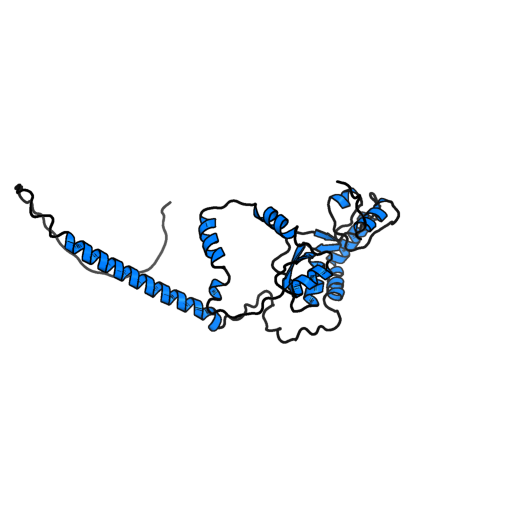90.50 114 HIS A CA 1
ATOM 870 C C . HIS A 1 114 ? -18.481 -5.754 2.193 1.00 90.50 114 HIS A C 1
ATOM 872 O O . HIS A 1 114 ? -19.273 -5.065 2.841 1.00 90.50 114 HIS A O 1
ATOM 878 N N . ALA A 1 115 ? -18.566 -7.089 2.156 1.00 89.69 115 ALA A N 1
ATOM 879 C CA . ALA A 1 115 ? -19.566 -7.857 2.903 1.00 89.69 115 ALA A CA 1
ATOM 880 C C . ALA A 1 115 ? -19.475 -7.615 4.425 1.00 89.69 115 ALA A C 1
ATOM 882 O O . ALA A 1 115 ? -20.505 -7.521 5.094 1.00 89.69 115 ALA A O 1
ATOM 883 N N . GLY A 1 116 ? -18.268 -7.371 4.944 1.00 87.62 116 GLY A N 1
ATOM 884 C CA . GLY A 1 116 ? -18.000 -7.011 6.339 1.00 87.62 116 GLY A CA 1
ATOM 885 C C . GLY A 1 116 ? -17.409 -8.166 7.152 1.00 87.62 116 GLY A C 1
ATOM 886 O O . GLY A 1 116 ? -17.408 -9.312 6.719 1.00 87.62 116 GLY A O 1
ATOM 887 N N . GLY A 1 117 ? -16.862 -7.857 8.334 1.00 85.00 117 GLY A N 1
ATOM 888 C CA . GLY A 1 117 ? -16.249 -8.859 9.223 1.00 85.00 117 GLY A CA 1
ATOM 889 C C . GLY A 1 117 ? -14.924 -9.452 8.725 1.00 85.00 117 GLY A C 1
ATOM 890 O O . GLY A 1 117 ? -14.404 -10.372 9.347 1.00 85.00 117 GLY A O 1
ATOM 891 N N . TYR A 1 118 ? -14.367 -8.922 7.634 1.00 89.31 118 TYR A N 1
ATOM 892 C CA . TYR A 1 118 ? -13.121 -9.379 7.026 1.00 89.31 118 TYR A CA 1
ATOM 893 C C . TYR A 1 118 ? -12.186 -8.191 6.782 1.00 89.31 118 TYR A C 1
ATOM 895 O O . TYR A 1 118 ? -12.625 -7.124 6.344 1.00 89.31 118 TYR A O 1
ATOM 903 N N . ALA A 1 119 ? -10.902 -8.380 7.073 1.00 90.12 119 ALA A N 1
ATOM 904 C CA . ALA A 1 119 ? -9.838 -7.442 6.745 1.00 90.12 119 ALA A CA 1
ATOM 905 C C . ALA A 1 119 ? -8.958 -8.080 5.674 1.00 90.12 119 ALA A C 1
ATOM 907 O O . ALA A 1 119 ? -8.574 -9.240 5.809 1.00 90.12 119 ALA A O 1
ATOM 908 N N . PHE A 1 120 ? -8.640 -7.331 4.621 1.00 92.88 120 PHE A N 1
ATOM 909 C CA . PHE A 1 120 ? -7.849 -7.856 3.513 1.00 92.88 120 PHE A CA 1
ATOM 910 C C . PHE A 1 120 ? -6.507 -7.143 3.424 1.00 92.88 120 PHE A C 1
ATOM 912 O O . PHE A 1 120 ? -6.455 -5.914 3.348 1.00 92.88 120 PHE A O 1
ATOM 919 N N . LEU A 1 121 ? -5.426 -7.922 3.434 1.00 91.19 121 LEU A N 1
ATOM 920 C CA . LEU A 1 121 ? -4.086 -7.420 3.164 1.00 91.19 121 LEU A CA 1
ATOM 921 C C . LEU A 1 121 ? -3.891 -7.354 1.656 1.00 91.19 121 LEU A C 1
ATOM 923 O O . LEU A 1 121 ? -3.936 -8.372 0.969 1.00 91.19 121 LEU A O 1
ATOM 927 N N . MET A 1 122 ? -3.673 -6.152 1.145 1.00 91.19 122 MET A N 1
ATOM 928 C CA . MET A 1 122 ? -3.371 -5.944 -0.264 1.00 91.19 122 MET A CA 1
ATOM 929 C C . MET A 1 122 ? -2.421 -4.772 -0.434 1.00 91.19 122 MET A C 1
ATOM 931 O O . MET A 1 122 ? -2.091 -4.050 0.507 1.00 91.19 122 MET A O 1
ATOM 935 N N . GLU A 1 123 ? -1.950 -4.604 -1.656 1.00 92.25 123 GLU A N 1
ATOM 936 C CA . GLU A 1 123 ? -1.025 -3.544 -1.982 1.00 92.25 123 GLU A CA 1
ATOM 937 C C . GLU A 1 123 ? -1.665 -2.154 -1.878 1.00 92.25 123 GLU A C 1
ATOM 939 O O . GLU A 1 123 ? -2.780 -1.919 -2.352 1.00 92.25 123 GLU A O 1
ATOM 944 N N . SER A 1 124 ? -0.933 -1.209 -1.297 1.00 92.88 124 SER A N 1
ATOM 945 C CA . SER A 1 124 ? -1.388 0.149 -1.014 1.00 92.88 124 SER A CA 1
ATOM 946 C C . SER A 1 124 ? -1.859 0.910 -2.248 1.00 92.88 124 SER A C 1
ATOM 948 O O . SER A 1 124 ? -2.841 1.639 -2.175 1.00 92.88 124 SER A O 1
ATOM 950 N N . THR A 1 125 ? -1.215 0.719 -3.397 1.00 91.56 125 THR A N 1
ATOM 951 C CA . THR A 1 125 ? -1.604 1.345 -4.672 1.00 91.56 125 THR A CA 1
ATOM 952 C C . THR A 1 125 ? -3.012 0.915 -5.092 1.00 91.56 125 THR A C 1
ATOM 954 O O . THR A 1 125 ? -3.835 1.745 -5.492 1.00 91.56 125 THR A O 1
ATOM 957 N N . THR A 1 126 ? -3.322 -0.371 -4.922 1.00 91.06 126 THR A N 1
ATOM 958 C CA . THR A 1 126 ? -4.640 -0.951 -5.191 1.00 91.06 126 THR A CA 1
ATOM 959 C C . THR A 1 126 ? -5.656 -0.499 -4.144 1.00 91.06 126 THR A C 1
ATOM 961 O O . THR A 1 126 ? -6.771 -0.123 -4.506 1.00 91.06 126 THR A O 1
ATOM 964 N N . ILE A 1 127 ? -5.275 -0.443 -2.862 1.00 91.69 127 ILE A N 1
ATOM 965 C CA . ILE A 1 127 ? -6.129 0.102 -1.794 1.00 91.69 127 ILE A CA 1
ATOM 966 C C . ILE A 1 127 ? -6.530 1.541 -2.111 1.00 91.69 127 ILE A C 1
ATOM 968 O O . ILE A 1 127 ? -7.720 1.843 -2.129 1.00 91.69 127 ILE A O 1
ATOM 972 N N . GLU A 1 128 ? -5.568 2.418 -2.406 1.00 90.06 128 GLU A N 1
ATOM 973 C CA . GLU A 1 128 ? -5.822 3.817 -2.764 1.00 90.06 128 GLU A CA 1
ATOM 974 C C . GLU A 1 128 ? -6.785 3.914 -3.956 1.00 90.06 128 GLU A C 1
ATOM 976 O O . GLU A 1 128 ? -7.728 4.704 -3.941 1.00 90.06 128 GLU A O 1
ATOM 981 N N . TYR A 1 129 ? -6.599 3.070 -4.976 1.00 89.56 129 TYR A N 1
ATOM 982 C CA . TYR A 1 129 ? -7.466 3.030 -6.155 1.00 89.56 129 TYR A CA 1
ATOM 983 C C . TYR A 1 129 ? -8.913 2.639 -5.816 1.00 89.56 129 TYR A C 1
ATOM 985 O O . TYR A 1 129 ? -9.862 3.241 -6.343 1.00 89.56 129 TYR A O 1
ATOM 993 N N . VAL A 1 130 ? -9.077 1.616 -4.970 1.00 89.44 130 VAL A N 1
ATOM 994 C CA . VAL A 1 130 ? -10.365 1.026 -4.578 1.00 89.44 130 VAL A CA 1
ATOM 995 C C . VAL A 1 130 ? -11.101 1.908 -3.573 1.00 89.44 130 VAL A C 1
ATOM 997 O O . VAL A 1 130 ? -12.298 2.126 -3.739 1.00 89.44 130 VAL A O 1
ATOM 1000 N N . VAL A 1 131 ? -10.416 2.452 -2.568 1.00 88.50 131 VAL A N 1
ATOM 1001 C CA . VAL A 1 131 ? -10.993 3.358 -1.559 1.00 88.50 131 VAL A CA 1
ATOM 1002 C C . VAL A 1 131 ? -11.489 4.638 -2.211 1.00 88.50 131 VAL A C 1
ATOM 1004 O O . VAL A 1 131 ? -12.597 5.082 -1.919 1.00 88.50 131 VAL A O 1
ATOM 1007 N N . GLU A 1 132 ? -10.731 5.178 -3.168 1.00 85.69 132 GLU A N 1
ATOM 1008 C CA . GLU A 1 132 ? -11.189 6.338 -3.923 1.00 85.69 132 GLU A CA 1
ATOM 1009 C C . GLU A 1 132 ? -12.487 6.008 -4.674 1.00 85.69 132 GLU A C 1
ATOM 1011 O O . GLU A 1 132 ? -13.252 6.913 -4.970 1.00 85.69 132 GLU A O 1
ATOM 1016 N N . ARG A 1 133 ? -12.728 4.742 -5.072 1.00 85.69 133 ARG A N 1
ATOM 1017 C CA . ARG A 1 133 ? -13.913 4.256 -5.827 1.00 85.69 133 ARG A CA 1
ATOM 1018 C C . ARG A 1 133 ? -15.102 3.893 -4.948 1.00 85.69 133 ARG A C 1
ATOM 1020 O O . ARG A 1 133 ? -16.234 4.170 -5.329 1.00 85.69 133 ARG A O 1
ATOM 1027 N N . ASN A 1 134 ? -14.840 3.307 -3.791 1.00 85.56 134 ASN A N 1
ATOM 1028 C CA . ASN A 1 134 ? -15.838 2.758 -2.891 1.00 85.56 134 ASN A CA 1
ATOM 1029 C C . ASN A 1 134 ? -15.793 3.489 -1.553 1.00 85.56 134 ASN A C 1
ATOM 1031 O O . ASN A 1 134 ? -14.996 3.164 -0.676 1.00 85.56 134 ASN A O 1
ATOM 1035 N N . CYS A 1 135 ? -16.729 4.413 -1.345 1.00 86.12 135 CYS A N 1
ATOM 1036 C CA . CYS A 1 135 ? -16.764 5.233 -0.135 1.00 86.12 135 CYS A CA 1
ATOM 1037 C C . CYS A 1 135 ? -17.043 4.484 1.173 1.00 86.12 135 CYS A C 1
ATOM 1039 O O . CYS A 1 135 ? -16.859 5.065 2.242 1.00 86.12 135 CYS A O 1
ATOM 1041 N N . GLN A 1 136 ? -17.452 3.217 1.106 1.00 88.38 136 GLN A N 1
ATOM 1042 C CA . GLN A 1 136 ? -17.633 2.351 2.272 1.00 88.38 136 GLN A CA 1
ATOM 1043 C C . GLN A 1 136 ? -16.345 1.647 2.706 1.00 88.38 136 GLN A C 1
ATOM 1045 O O . GLN A 1 136 ? -16.336 1.018 3.757 1.00 88.38 136 GLN A O 1
ATOM 1050 N N . LEU A 1 137 ? -15.275 1.720 1.915 1.00 90.19 137 LEU A N 1
ATOM 1051 C CA . LEU A 1 137 ? -13.994 1.098 2.223 1.00 90.19 137 LEU A CA 1
ATOM 1052 C C . LEU A 1 137 ? -13.003 2.156 2.715 1.00 90.19 137 LEU A C 1
ATOM 1054 O O . LEU A 1 137 ? -13.109 3.336 2.379 1.00 90.19 137 LEU A O 1
ATOM 1058 N N . THR A 1 138 ? -12.057 1.741 3.545 1.00 90.06 138 THR A N 1
ATOM 1059 C CA . THR A 1 138 ? -10.982 2.583 4.067 1.00 90.06 138 THR A CA 1
ATOM 1060 C C . THR A 1 138 ? -9.730 1.750 4.290 1.00 90.06 138 THR A C 1
ATOM 1062 O O . THR A 1 138 ? -9.811 0.557 4.580 1.00 90.06 138 THR A O 1
ATOM 1065 N N . GLN A 1 139 ? -8.571 2.393 4.193 1.00 89.75 139 GLN A N 1
ATOM 1066 C CA . GLN A 1 139 ? -7.336 1.828 4.717 1.00 89.75 139 GLN A CA 1
ATOM 1067 C C . GLN A 1 139 ? -7.291 2.037 6.231 1.00 89.75 139 GLN A C 1
ATOM 1069 O O . GLN A 1 139 ? -7.696 3.097 6.719 1.00 89.75 139 GLN A O 1
ATOM 1074 N N . VAL A 1 140 ? -6.807 1.041 6.967 1.00 87.62 140 VAL A N 1
ATOM 1075 C CA . VAL A 1 140 ? -6.572 1.142 8.412 1.00 87.62 140 VAL A CA 1
ATOM 1076 C C . VAL A 1 140 ? -5.071 1.167 8.678 1.00 87.62 140 VAL A C 1
ATOM 1078 O O . VAL A 1 140 ? -4.344 0.292 8.217 1.00 87.62 140 VAL A O 1
ATOM 1081 N N . GLY A 1 141 ? -4.623 2.155 9.456 1.00 86.38 141 GLY A N 1
ATOM 1082 C CA . GLY A 1 141 ? -3.224 2.288 9.860 1.00 86.38 141 GLY A CA 1
ATOM 1083 C C . GLY A 1 141 ? -2.274 2.692 8.726 1.00 86.38 141 GLY A C 1
ATOM 1084 O O . GLY A 1 141 ? -2.691 3.192 7.680 1.00 86.38 141 GLY A O 1
ATOM 1085 N N . GLY A 1 142 ? -0.976 2.514 8.980 1.00 88.62 142 GLY A N 1
ATOM 1086 C CA . GLY A 1 142 ? 0.093 2.725 8.001 1.00 88.62 142 GLY A CA 1
ATOM 1087 C C . GLY A 1 142 ? 0.354 1.493 7.131 1.00 88.62 142 GLY A C 1
ATOM 1088 O O . GLY A 1 142 ? -0.390 0.514 7.169 1.00 88.62 142 GLY A O 1
ATOM 1089 N N . LEU A 1 143 ? 1.428 1.548 6.347 1.00 88.69 143 LEU A N 1
ATOM 1090 C CA . LEU A 1 143 ? 1.922 0.395 5.596 1.00 88.69 143 LEU A CA 1
ATOM 1091 C C . LEU A 1 143 ? 2.748 -0.508 6.514 1.00 88.69 143 LEU A C 1
ATOM 1093 O O . LEU A 1 143 ? 3.486 -0.015 7.368 1.00 88.69 143 LEU A O 1
ATOM 1097 N N . LEU A 1 144 ? 2.608 -1.821 6.346 1.00 87.50 144 LEU A N 1
ATOM 1098 C CA . LEU A 1 144 ? 3.352 -2.819 7.122 1.00 87.50 144 LEU A CA 1
ATOM 1099 C C . LEU A 1 144 ? 4.790 -2.986 6.621 1.00 87.50 144 LEU A C 1
ATOM 1101 O O . LEU A 1 144 ? 5.662 -3.428 7.365 1.00 87.50 144 LEU A O 1
ATOM 1105 N N . ASP A 1 145 ? 5.032 -2.635 5.363 1.00 89.31 145 ASP A N 1
ATOM 1106 C CA . ASP A 1 145 ? 6.337 -2.655 4.725 1.00 89.31 145 ASP A CA 1
ATOM 1107 C C . ASP A 1 145 ? 6.495 -1.469 3.758 1.00 89.31 145 ASP A C 1
ATOM 1109 O O . ASP A 1 145 ? 5.585 -0.660 3.557 1.00 89.31 145 ASP A O 1
ATOM 1113 N N . SER A 1 146 ? 7.694 -1.355 3.189 1.00 91.06 146 SER A N 1
ATOM 1114 C CA . SER A 1 146 ? 8.017 -0.412 2.124 1.00 91.06 146 SER A CA 1
ATOM 1115 C C . SER A 1 146 ? 8.670 -1.184 0.985 1.00 91.06 146 SER A C 1
ATOM 1117 O O . SER A 1 146 ? 9.680 -1.862 1.175 1.00 91.06 146 SER A O 1
ATOM 1119 N N . LYS A 1 147 ? 8.052 -1.119 -0.188 1.00 92.56 147 LYS A N 1
ATOM 1120 C CA . LYS A 1 147 ? 8.406 -1.809 -1.429 1.00 92.56 147 LYS A CA 1
ATOM 1121 C C . LYS A 1 147 ? 8.279 -0.836 -2.600 1.00 92.56 147 LYS A C 1
ATOM 1123 O O . LYS A 1 147 ? 7.831 0.300 -2.445 1.00 92.56 147 LYS A O 1
ATOM 1128 N N . GLY A 1 148 ? 8.661 -1.278 -3.792 1.00 94.06 148 GLY A N 1
ATOM 1129 C CA . GLY A 1 148 ? 8.501 -0.476 -4.996 1.00 94.06 148 GLY A CA 1
ATOM 1130 C C . GLY A 1 148 ? 8.310 -1.316 -6.247 1.00 94.06 148 GLY A C 1
ATOM 1131 O O . GLY A 1 148 ? 8.773 -2.458 -6.313 1.00 94.06 148 GLY A O 1
ATOM 1132 N N . TYR A 1 149 ? 7.617 -0.738 -7.224 1.00 95.50 149 TYR A N 1
ATOM 1133 C CA . TYR A 1 149 ? 7.517 -1.301 -8.562 1.00 95.50 149 TYR A CA 1
ATOM 1134 C C . TYR A 1 149 ? 8.724 -0.879 -9.380 1.00 95.50 149 TYR A C 1
ATOM 1136 O O . TYR A 1 149 ? 9.074 0.303 -9.404 1.00 95.50 149 TYR A O 1
ATOM 1144 N N . GLY A 1 150 ? 9.330 -1.840 -10.066 1.00 95.12 150 GLY A N 1
ATOM 1145 C CA . GLY A 1 150 ? 10.464 -1.616 -10.951 1.00 95.12 150 GLY A CA 1
ATOM 1146 C C . GLY A 1 150 ? 10.184 -2.138 -12.349 1.00 95.12 150 GLY A C 1
ATOM 1147 O O . GLY A 1 150 ? 9.340 -3.010 -12.547 1.00 95.12 150 GLY A O 1
ATOM 1148 N N . ILE A 1 151 ? 10.920 -1.608 -13.319 1.00 96.31 151 ILE A N 1
ATOM 1149 C CA . ILE A 1 151 ? 10.935 -2.147 -14.676 1.00 96.31 151 ILE A CA 1
ATOM 1150 C C . ILE A 1 151 ? 11.966 -3.276 -14.696 1.00 96.31 151 ILE A C 1
ATOM 1152 O O . ILE A 1 151 ? 13.106 -3.046 -14.289 1.00 96.31 151 ILE A O 1
ATOM 1156 N N . ALA A 1 152 ? 11.570 -4.471 -15.137 1.00 95.81 152 ALA A N 1
ATOM 1157 C CA . ALA A 1 152 ? 12.462 -5.627 -15.221 1.00 95.81 152 ALA A CA 1
ATOM 1158 C C . ALA A 1 152 ? 13.080 -5.752 -16.616 1.00 95.81 152 ALA A C 1
ATOM 1160 O O . ALA A 1 152 ? 12.407 -5.514 -17.619 1.00 95.81 152 ALA A O 1
ATOM 1161 N N . MET A 1 153 ? 14.345 -6.152 -16.674 1.00 95.69 153 MET A N 1
ATOM 1162 C CA . MET A 1 153 ? 15.103 -6.404 -17.900 1.00 95.69 153 MET A CA 1
ATOM 1163 C C . MET A 1 153 ? 16.063 -7.585 -17.712 1.00 95.69 153 MET A C 1
ATOM 1165 O O . MET A 1 153 ? 16.373 -7.930 -16.567 1.00 95.69 153 MET A O 1
ATOM 1169 N N . PRO A 1 154 ? 16.556 -8.202 -18.800 1.00 95.12 154 PRO A N 1
ATOM 1170 C CA . PRO A 1 154 ? 17.551 -9.261 -18.701 1.00 95.12 154 PRO A CA 1
ATOM 1171 C C . PRO A 1 154 ? 18.787 -8.793 -17.923 1.00 95.12 154 PRO A C 1
ATOM 1173 O O . PRO A 1 154 ? 19.172 -7.618 -17.979 1.00 95.12 154 PRO A O 1
ATOM 1176 N N . ALA A 1 155 ? 19.397 -9.713 -17.178 1.00 93.31 155 ALA A N 1
ATOM 1177 C CA . ALA A 1 155 ? 20.557 -9.410 -16.350 1.00 93.31 155 ALA A CA 1
ATOM 1178 C C . ALA A 1 155 ? 21.728 -8.889 -17.205 1.00 93.31 155 ALA A C 1
ATOM 1180 O O . ALA A 1 155 ? 22.057 -9.453 -18.247 1.00 93.31 155 ALA A O 1
ATOM 1181 N N . GLY A 1 156 ? 22.371 -7.806 -16.766 1.00 92.00 156 GLY A N 1
ATOM 1182 C CA . GLY A 1 156 ? 23.466 -7.159 -17.494 1.00 92.00 156 GLY A CA 1
ATOM 1183 C C . GLY A 1 156 ? 23.019 -6.207 -18.610 1.00 92.00 156 GLY A C 1
ATOM 1184 O O . GLY A 1 156 ? 23.858 -5.738 -19.381 1.00 92.00 156 GLY A O 1
ATOM 1185 N N . SER A 1 157 ? 21.724 -5.887 -18.700 1.00 94.00 157 SER A N 1
ATOM 1186 C CA . SER A 1 157 ? 21.201 -4.977 -19.722 1.00 94.00 157 SER A CA 1
ATOM 1187 C C . SER A 1 157 ? 21.828 -3.571 -19.636 1.00 94.00 157 SER A C 1
ATOM 1189 O O . SER A 1 157 ? 21.817 -2.939 -18.570 1.00 94.00 157 SER A O 1
ATOM 1191 N N . PRO A 1 158 ? 22.310 -2.999 -20.760 1.00 95.00 158 PRO A N 1
ATOM 1192 C CA . PRO A 1 158 ? 22.934 -1.674 -20.781 1.00 95.00 158 PRO A CA 1
ATOM 1193 C C . PRO A 1 158 ? 21.936 -0.533 -20.518 1.00 95.00 158 PRO A C 1
ATOM 1195 O O . PRO A 1 158 ? 22.340 0.609 -20.295 1.00 95.00 158 PRO A O 1
ATOM 1198 N N . TYR A 1 159 ? 20.628 -0.812 -20.546 1.00 93.88 159 TY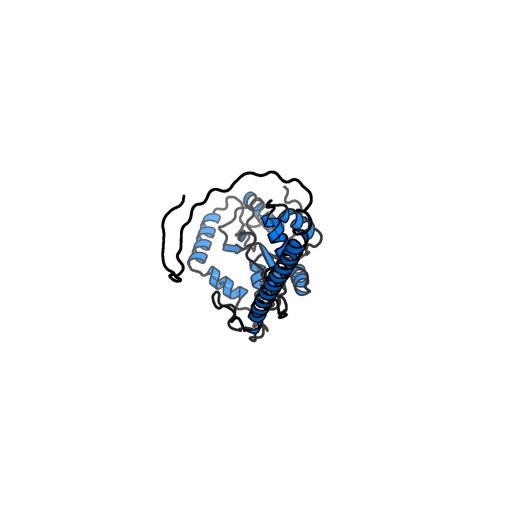R A N 1
ATOM 1199 C CA . TYR A 1 159 ? 19.577 0.194 -20.387 1.00 93.88 159 TYR A CA 1
ATOM 1200 C C . TYR A 1 159 ? 19.239 0.510 -18.926 1.00 93.88 159 TYR A C 1
ATOM 1202 O O . TYR A 1 159 ? 18.642 1.557 -18.659 1.00 93.88 159 TYR A O 1
ATOM 1210 N N . ARG A 1 160 ? 19.647 -0.339 -17.970 1.00 95.56 160 ARG A N 1
ATOM 1211 C CA . ARG A 1 160 ? 19.290 -0.218 -16.545 1.00 95.56 160 ARG A CA 1
ATOM 1212 C C . ARG A 1 160 ? 19.610 1.162 -15.972 1.00 95.56 160 ARG A C 1
ATOM 1214 O O . ARG A 1 160 ? 18.765 1.775 -15.314 1.00 95.56 160 ARG A O 1
ATOM 1221 N N . SER A 1 161 ? 20.820 1.660 -16.223 1.00 96.19 161 SER A N 1
ATOM 1222 C CA . SER A 1 161 ? 21.305 2.943 -15.697 1.00 96.19 161 SER A CA 1
ATOM 1223 C C . SER A 1 161 ? 20.566 4.132 -16.314 1.00 96.19 161 SER A C 1
ATOM 1225 O O . SER A 1 161 ? 20.125 5.027 -15.593 1.00 96.19 161 SER A O 1
ATOM 1227 N N . HIS A 1 162 ? 20.367 4.117 -17.633 1.00 96.69 162 HIS A N 1
ATOM 1228 C CA . HIS A 1 162 ? 19.675 5.182 -18.357 1.00 96.69 162 HIS A CA 1
ATOM 1229 C C . HIS A 1 162 ? 18.194 5.269 -17.978 1.00 96.69 162 HIS A C 1
ATOM 1231 O O . HIS A 1 162 ? 17.689 6.366 -17.736 1.00 96.69 162 HIS A O 1
ATOM 1237 N N . LEU A 1 163 ? 17.510 4.126 -17.866 1.00 96.38 163 LEU A N 1
ATOM 1238 C CA . LEU A 1 163 ? 16.109 4.075 -17.447 1.00 96.38 163 LEU A CA 1
ATOM 1239 C C . LEU A 1 163 ? 15.944 4.514 -15.992 1.00 96.38 163 LEU A C 1
ATOM 1241 O O . LEU A 1 163 ? 15.072 5.326 -15.697 1.00 96.38 163 LEU A O 1
ATOM 1245 N N . SER A 1 164 ? 16.823 4.058 -15.097 1.00 96.88 164 SER A N 1
ATOM 1246 C CA . SER A 1 164 ? 16.798 4.484 -13.693 1.00 96.88 164 SER A CA 1
ATOM 1247 C C . SER A 1 164 ? 17.003 5.996 -13.557 1.00 96.88 164 SER A C 1
ATOM 1249 O O . SER A 1 164 ? 16.269 6.657 -12.827 1.00 96.88 164 SER A O 1
ATOM 1251 N N . ALA A 1 165 ? 17.943 6.576 -14.312 1.00 97.38 165 ALA A N 1
ATOM 1252 C CA . ALA A 1 165 ? 18.160 8.022 -14.329 1.00 97.38 165 ALA A CA 1
ATOM 1253 C C . ALA A 1 165 ? 16.943 8.794 -14.870 1.00 97.38 165 ALA A C 1
ATOM 1255 O O . ALA A 1 165 ? 16.605 9.856 -14.348 1.00 97.38 165 ALA A O 1
ATOM 1256 N N . ALA A 1 166 ? 16.260 8.268 -15.891 1.00 97.19 166 ALA A N 1
ATOM 1257 C CA . ALA A 1 166 ? 15.035 8.870 -16.413 1.00 97.19 166 ALA A CA 1
ATOM 1258 C C . ALA A 1 166 ? 13.886 8.823 -15.391 1.00 97.19 166 ALA A C 1
ATOM 1260 O O . ALA A 1 166 ? 13.189 9.821 -15.217 1.00 97.19 166 ALA A O 1
ATOM 1261 N N . ILE A 1 167 ? 13.723 7.705 -14.676 1.00 96.88 167 ILE A N 1
ATOM 1262 C CA . ILE A 1 167 ? 12.728 7.564 -13.601 1.00 96.88 167 ILE A CA 1
ATOM 1263 C C . ILE A 1 167 ? 12.983 8.585 -12.493 1.00 96.88 167 ILE A C 1
ATOM 1265 O O . ILE A 1 167 ? 12.046 9.253 -12.062 1.00 96.88 167 ILE A O 1
ATOM 1269 N N . LEU A 1 168 ? 14.239 8.748 -12.070 1.00 96.62 168 LEU A N 1
ATOM 1270 C CA . LEU A 1 168 ? 14.601 9.726 -11.043 1.00 96.62 168 LEU A CA 1
ATOM 1271 C C . LEU A 1 168 ? 14.245 11.153 -11.474 1.00 96.62 168 LEU A C 1
ATOM 1273 O O . LEU A 1 168 ? 13.623 11.874 -10.702 1.00 96.62 168 LEU A O 1
ATOM 1277 N N . ARG A 1 169 ? 14.518 11.533 -12.730 1.00 97.50 169 ARG A N 1
ATOM 1278 C CA . ARG A 1 169 ? 14.114 12.850 -13.261 1.00 97.50 169 ARG A CA 1
ATOM 1279 C C . ARG A 1 169 ? 12.598 13.062 -13.220 1.00 97.50 169 ARG A C 1
ATOM 1281 O O . ARG A 1 169 ? 12.156 14.126 -12.803 1.00 97.50 169 ARG A O 1
ATOM 1288 N N . LEU A 1 170 ? 11.814 12.045 -13.593 1.00 96.56 170 LEU A N 1
ATOM 1289 C CA . LEU A 1 170 ? 10.341 12.086 -13.550 1.00 96.56 170 LEU A CA 1
ATOM 1290 C C . LEU A 1 170 ? 9.767 12.130 -12.122 1.00 96.56 170 LEU A C 1
ATOM 1292 O O . LEU A 1 170 ? 8.604 12.493 -11.916 1.00 96.56 170 LEU A O 1
ATOM 1296 N N . GLN A 1 171 ? 10.537 11.674 -11.134 1.00 95.31 171 GLN A N 1
ATOM 1297 C CA . GLN A 1 171 ? 10.182 11.771 -9.720 1.00 95.31 171 GLN A CA 1
ATOM 1298 C C . GLN A 1 171 ? 10.554 13.145 -9.155 1.00 95.31 171 GLN A C 1
ATOM 1300 O O . GLN A 1 171 ? 9.739 13.745 -8.457 1.00 95.31 171 GLN A O 1
ATOM 1305 N N . GLU A 1 172 ? 11.741 13.655 -9.492 1.00 96.44 172 GLU A N 1
ATOM 1306 C CA . GLU A 1 172 ? 12.239 14.972 -9.080 1.00 96.44 172 GLU A CA 1
ATOM 1307 C C . GLU A 1 172 ? 11.379 16.120 -9.625 1.00 96.44 172 GLU A C 1
ATOM 1309 O O . GLU A 1 172 ? 11.081 17.063 -8.893 1.00 96.44 172 GLU A O 1
ATOM 1314 N N . ASP A 1 173 ? 10.937 16.036 -10.884 1.00 96.56 173 ASP A N 1
ATOM 1315 C CA . ASP A 1 173 ? 10.092 17.060 -11.513 1.00 96.56 173 ASP A CA 1
ATOM 1316 C C . ASP A 1 173 ? 8.598 16.956 -11.134 1.00 96.56 173 ASP A C 1
ATOM 1318 O O . ASP A 1 173 ? 7.797 17.840 -11.452 1.00 96.56 173 ASP A O 1
ATOM 1322 N N . GLY A 1 174 ? 8.210 15.890 -10.425 1.00 95.12 174 GLY A N 1
ATOM 1323 C CA . GLY A 1 174 ? 6.843 15.643 -9.972 1.00 95.12 174 GLY A CA 1
ATOM 1324 C C . GLY A 1 174 ? 5.885 15.105 -11.042 1.00 95.12 174 GLY A C 1
ATOM 1325 O O . GLY A 1 174 ? 4.709 14.875 -10.732 1.00 95.12 174 GLY A O 1
ATOM 1326 N N . THR A 1 175 ? 6.344 14.838 -12.269 1.00 95.56 175 THR A N 1
ATOM 1327 C CA . THR A 1 175 ? 5.529 14.274 -13.360 1.00 95.56 175 THR A CA 1
ATOM 1328 C C . THR A 1 175 ? 4.894 12.951 -12.946 1.00 95.56 175 THR A C 1
ATOM 1330 O O . THR A 1 175 ? 3.706 12.721 -13.197 1.00 95.56 175 THR A O 1
ATOM 1333 N N . MET A 1 176 ? 5.643 12.100 -12.237 1.00 93.69 176 MET A N 1
ATOM 1334 C CA . MET A 1 176 ? 5.134 10.823 -11.731 1.00 93.69 176 MET A CA 1
ATOM 1335 C C . MET A 1 176 ? 3.920 11.014 -10.806 1.00 93.69 176 MET A C 1
ATOM 1337 O O . MET A 1 176 ? 2.919 10.301 -10.912 1.00 93.69 176 MET A O 1
ATOM 1341 N N . GLN A 1 177 ? 3.956 12.035 -9.947 1.00 91.56 177 GLN A N 1
ATOM 1342 C CA . GLN A 1 177 ? 2.854 12.353 -9.040 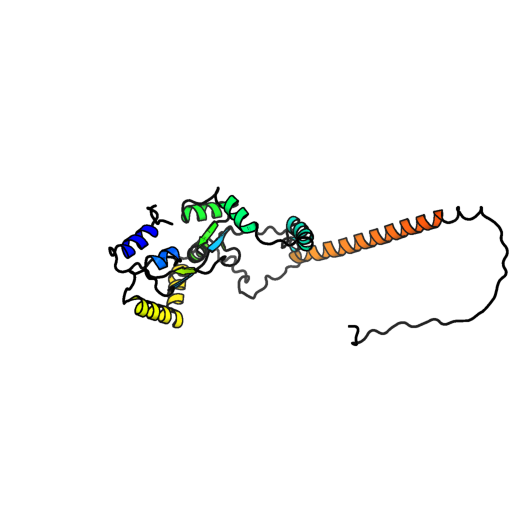1.00 91.56 177 GLN A CA 1
ATOM 1343 C C . GLN A 1 177 ? 1.642 12.928 -9.786 1.00 91.56 177 GLN A C 1
ATOM 1345 O O . GLN A 1 177 ? 0.495 12.625 -9.439 1.00 91.56 177 GLN A O 1
ATOM 1350 N N . MET A 1 178 ? 1.873 13.729 -10.830 1.00 92.75 178 MET A N 1
ATOM 1351 C CA . MET A 1 178 ? 0.799 14.226 -11.697 1.00 92.75 178 MET A CA 1
ATOM 1352 C C . MET A 1 178 ? 0.082 13.074 -12.405 1.00 92.75 178 MET A C 1
ATOM 1354 O O . MET A 1 178 ? -1.151 13.024 -12.403 1.00 92.75 178 MET A O 1
ATOM 1358 N N . LEU A 1 179 ? 0.838 12.113 -12.946 1.00 93.00 179 LEU A N 1
ATOM 1359 C CA . LEU A 1 179 ? 0.288 10.904 -13.558 1.00 93.00 179 LEU A CA 1
ATOM 1360 C C . LEU A 1 179 ? -0.511 10.087 -12.540 1.00 93.00 179 LEU A C 1
ATOM 1362 O O . LEU A 1 179 ? -1.665 9.750 -12.811 1.00 93.00 179 LEU A O 1
ATOM 1366 N N . LYS A 1 180 ? 0.039 9.840 -11.344 1.00 90.94 180 LYS A N 1
ATOM 1367 C CA . LYS A 1 180 ? -0.675 9.119 -10.279 1.00 90.94 180 LYS A CA 1
ATOM 1368 C C . LYS A 1 180 ? -2.013 9.785 -9.958 1.00 90.94 180 LYS A C 1
ATOM 1370 O O . LYS A 1 180 ? -3.049 9.127 -9.986 1.00 90.94 180 LYS A O 1
ATOM 1375 N N . ASN A 1 181 ? -2.026 11.097 -9.719 1.00 89.38 181 ASN A N 1
ATOM 1376 C CA . ASN A 1 181 ? -3.263 11.828 -9.433 1.00 89.38 181 ASN A CA 1
ATOM 1377 C C . ASN A 1 181 ? -4.277 11.714 -10.578 1.00 89.38 181 ASN A C 1
ATOM 1379 O O . ASN A 1 181 ? -5.459 11.481 -10.325 1.00 89.38 181 ASN A O 1
ATOM 1383 N N . ARG A 1 182 ? -3.824 11.828 -11.830 1.00 90.19 182 ARG A N 1
ATOM 1384 C CA . ARG A 1 182 ? -4.684 11.702 -13.009 1.00 90.19 182 ARG A CA 1
ATOM 1385 C C . ARG A 1 182 ? -5.377 10.340 -13.072 1.00 90.19 182 ARG A C 1
ATOM 1387 O O . ARG A 1 182 ? -6.583 10.290 -13.287 1.00 90.19 182 ARG A O 1
ATOM 1394 N N . TRP A 1 183 ? -4.643 9.254 -12.850 1.00 88.81 183 TRP A N 1
ATOM 1395 C CA . TRP A 1 183 ? -5.177 7.894 -12.988 1.00 88.81 183 TRP A CA 1
ATOM 1396 C C . TRP A 1 183 ? -5.940 7.395 -11.747 1.00 88.81 183 TRP A C 1
ATOM 1398 O O . TRP A 1 183 ? -6.905 6.636 -11.876 1.00 88.81 183 TRP A O 1
ATOM 1408 N N . TRP A 1 184 ? -5.573 7.854 -10.545 1.00 87.88 184 TRP A N 1
ATOM 1409 C CA . TRP A 1 184 ? -6.244 7.449 -9.304 1.00 87.88 184 TRP A CA 1
ATOM 1410 C C . TRP A 1 184 ? -7.449 8.328 -8.955 1.00 87.88 184 TRP A C 1
ATOM 1412 O O . TRP A 1 184 ? -8.499 7.782 -8.607 1.00 87.88 184 TRP A O 1
ATOM 1422 N N . LYS A 1 185 ? -7.321 9.659 -9.078 1.00 80.88 185 LYS A N 1
ATOM 1423 C CA . LYS A 1 185 ? -8.300 10.637 -8.565 1.00 80.88 185 LYS A CA 1
ATOM 1424 C C . LYS A 1 185 ? -9.235 11.211 -9.632 1.00 80.88 185 LYS A C 1
ATOM 1426 O O . LYS A 1 185 ? -10.408 11.409 -9.351 1.00 80.88 185 LYS A O 1
ATOM 1431 N N . VAL A 1 186 ? -8.761 11.440 -10.862 1.00 69.75 186 VAL A N 1
ATOM 1432 C CA . VAL A 1 186 ? -9.518 12.143 -11.934 1.00 69.75 186 VAL A CA 1
ATOM 1433 C C . VAL A 1 186 ? -10.429 11.192 -12.744 1.00 69.75 186 VAL A C 1
ATOM 1435 O O . VAL A 1 186 ? -10.784 11.454 -13.888 1.00 69.75 186 VAL A O 1
ATOM 1438 N N . GLY A 1 187 ? -10.819 10.052 -12.163 1.00 61.72 187 GLY A N 1
ATOM 1439 C CA . GLY A 1 187 ? -11.757 9.110 -12.788 1.00 61.72 187 GLY A CA 1
ATOM 1440 C C . GLY A 1 187 ? -13.195 9.656 -12.883 1.00 61.72 187 GLY A C 1
ATOM 1441 O O . GLY A 1 187 ? -13.489 10.698 -12.296 1.00 61.72 187 GLY A O 1
ATOM 1442 N N . PRO A 1 188 ? -14.108 8.959 -13.595 1.00 56.69 188 PRO A N 1
ATOM 1443 C CA . PRO A 1 188 ? -15.500 9.390 -13.741 1.00 56.69 188 PRO A CA 1
ATOM 1444 C C . PRO A 1 188 ? -16.155 9.651 -12.371 1.00 56.69 188 PRO A C 1
ATOM 1446 O O . PRO A 1 188 ? -15.810 8.978 -11.393 1.00 56.69 188 PRO A O 1
ATOM 1449 N N . PRO A 1 189 ? -17.072 10.635 -12.288 1.00 54.25 189 PRO A N 1
ATOM 1450 C CA . PRO A 1 189 ? -17.559 11.194 -11.034 1.00 54.25 189 PRO A CA 1
ATOM 1451 C C . PRO A 1 189 ? -18.204 10.107 -10.184 1.00 54.25 189 PRO A C 1
ATOM 1453 O O . PRO A 1 189 ? -19.085 9.367 -10.626 1.00 54.25 189 PRO A O 1
ATOM 1456 N N . LYS A 1 190 ? -17.747 10.000 -8.942 1.00 58.69 190 LYS A N 1
ATOM 1457 C CA . LYS A 1 190 ? -18.237 8.990 -8.014 1.00 58.69 190 LYS A CA 1
ATOM 1458 C C . LYS A 1 190 ? -19.367 9.565 -7.196 1.00 58.69 190 LYS A C 1
ATOM 1460 O O . LYS A 1 190 ? -19.248 10.652 -6.642 1.00 58.69 190 LYS A O 1
ATOM 1465 N N . HIS A 1 191 ? -20.423 8.768 -7.069 1.00 58.31 191 HIS A N 1
ATOM 1466 C CA . HIS A 1 191 ? -21.557 8.954 -6.166 1.00 58.31 191 HIS A CA 1
ATOM 1467 C C . HIS A 1 191 ? -21.145 8.729 -4.702 1.00 58.31 191 HIS A C 1
ATOM 1469 O O . HIS A 1 191 ? -21.812 8.029 -3.945 1.00 58.31 191 HIS A O 1
ATOM 1475 N N . CYS A 1 192 ? -20.010 9.284 -4.294 1.00 66.19 192 CYS A N 1
ATOM 1476 C CA . CYS A 1 192 ? -19.769 9.531 -2.893 1.00 66.19 192 CYS A CA 1
ATOM 1477 C C . CYS A 1 192 ? -20.532 10.813 -2.594 1.00 66.19 192 CYS A C 1
ATOM 1479 O O . CYS A 1 192 ? -20.123 11.856 -3.105 1.00 66.19 192 CYS A O 1
ATOM 1481 N N . PRO A 1 193 ? -21.668 10.755 -1.873 1.00 60.41 193 PRO A N 1
ATOM 1482 C CA . PRO A 1 193 ? -22.387 11.966 -1.541 1.00 60.41 193 PRO A CA 1
ATOM 1483 C C . PRO A 1 193 ? -21.395 12.940 -0.920 1.00 60.41 193 PRO A C 1
ATOM 1485 O O . PRO A 1 193 ? -20.683 12.606 0.032 1.00 60.41 193 PRO A O 1
ATOM 1488 N N . GLU A 1 194 ? -21.369 14.158 -1.451 1.00 46.78 194 GLU A N 1
ATOM 1489 C CA . GLU A 1 194 ? -20.717 15.318 -0.848 1.00 46.78 194 GLU A CA 1
ATOM 1490 C C . GLU A 1 194 ? -21.498 15.749 0.409 1.00 46.78 194 GLU A C 1
ATOM 1492 O O . GLU A 1 194 ? -21.784 16.907 0.655 1.00 46.78 194 GLU A O 1
ATOM 1497 N N . HIS A 1 195 ? -21.890 14.767 1.213 1.00 44.34 195 HIS A N 1
ATOM 1498 C CA . HIS A 1 195 ? -22.557 14.885 2.493 1.00 44.34 195 HIS A CA 1
ATOM 1499 C C . HIS A 1 195 ? -21.710 14.174 3.554 1.00 44.34 195 HIS A C 1
ATOM 1501 O O . HIS A 1 195 ? -22.209 13.505 4.447 1.00 44.34 195 HIS A O 1
ATOM 1507 N N . SER A 1 196 ? -20.387 14.262 3.409 1.00 33.91 196 SER A N 1
ATOM 1508 C CA . SER A 1 196 ? -19.381 13.968 4.440 1.00 33.91 196 SER A CA 1
ATOM 1509 C C . SER A 1 196 ? -18.037 14.643 4.128 1.00 33.91 196 SER A C 1
ATOM 1511 O O . SER A 1 196 ? -17.017 14.257 4.683 1.00 33.91 196 SER A O 1
ATOM 1513 N N . ARG A 1 197 ? -18.021 15.713 3.315 1.00 37.66 197 ARG A N 1
ATOM 1514 C CA . ARG A 1 197 ? -17.106 16.834 3.586 1.00 37.66 197 ARG A CA 1
ATOM 1515 C C . ARG A 1 197 ? -17.717 17.683 4.707 1.00 37.66 197 ARG A C 1
ATOM 1517 O O . ARG A 1 197 ? -17.891 18.884 4.578 1.00 37.66 197 ARG A O 1
ATOM 1524 N N . SER A 1 198 ? -18.048 17.028 5.821 1.00 33.53 198 SER A N 1
ATOM 1525 C CA . SER A 1 198 ? -17.752 17.664 7.096 1.00 33.53 198 SER A CA 1
ATOM 1526 C C . SER A 1 198 ? -16.248 17.912 7.062 1.00 33.53 198 SER A C 1
ATOM 1528 O O . SER A 1 198 ? -15.497 17.087 6.537 1.00 33.53 198 SER A O 1
ATOM 1530 N N . GLU A 1 199 ? -15.817 19.068 7.531 1.00 35.81 199 GLU A N 1
ATOM 1531 C CA . GLU A 1 199 ? -14.430 19.523 7.569 1.00 35.81 199 GLU A CA 1
ATOM 1532 C C . GLU A 1 199 ? -13.556 18.681 8.522 1.00 35.81 199 GLU A C 1
ATOM 1534 O O . GLU A 1 199 ? -12.889 19.194 9.410 1.00 35.81 199 GLU A O 1
ATOM 1539 N N . THR A 1 200 ? -13.534 17.363 8.345 1.00 39.91 200 THR A N 1
ATOM 1540 C CA . THR A 1 200 ? -12.865 16.391 9.211 1.00 39.91 200 THR A CA 1
ATOM 1541 C C . THR A 1 200 ? -12.112 15.350 8.389 1.00 39.91 200 THR A C 1
ATOM 1543 O O . THR A 1 200 ? -12.202 14.153 8.629 1.00 39.91 200 THR A O 1
ATOM 1546 N N . LEU A 1 201 ? -11.328 15.812 7.411 1.00 40.34 201 LEU A N 1
ATOM 1547 C CA . LEU A 1 201 ? -10.018 15.214 7.120 1.00 40.34 201 LEU A CA 1
ATOM 1548 C C . LEU A 1 201 ? -9.118 16.195 6.351 1.00 40.34 201 LEU A C 1
ATOM 1550 O O . LEU A 1 201 ? -8.580 15.903 5.287 1.00 40.34 201 LEU A O 1
ATOM 1554 N N . ARG A 1 202 ? -8.928 17.390 6.914 1.00 28.94 202 ARG A N 1
ATOM 1555 C CA . ARG A 1 202 ? -7.617 18.036 6.808 1.00 28.94 202 ARG A CA 1
ATOM 1556 C C . ARG A 1 202 ? -6.703 17.339 7.822 1.00 28.94 202 ARG A C 1
ATOM 1558 O O . ARG A 1 202 ? -7.145 17.147 8.958 1.00 28.94 202 ARG A O 1
ATOM 1565 N N . PRO A 1 203 ? -5.455 16.980 7.477 1.00 34.41 203 PRO A N 1
ATOM 1566 C CA . PRO A 1 203 ? -4.476 16.591 8.481 1.00 34.41 203 PRO A CA 1
ATOM 1567 C C . PRO A 1 203 ? -4.194 17.842 9.327 1.00 34.41 203 PRO A C 1
ATOM 1569 O O . PRO A 1 203 ? -3.451 18.722 8.908 1.00 34.41 203 PRO A O 1
ATOM 1572 N N . GLY A 1 204 ? -4.893 17.975 10.458 1.00 38.94 204 GLY A N 1
ATOM 1573 C CA . GLY A 1 204 ? -4.791 19.132 11.354 1.00 38.94 204 GLY A CA 1
ATOM 1574 C C . GLY A 1 204 ? -6.109 19.793 11.779 1.00 38.94 204 GLY A C 1
ATOM 1575 O O . GLY A 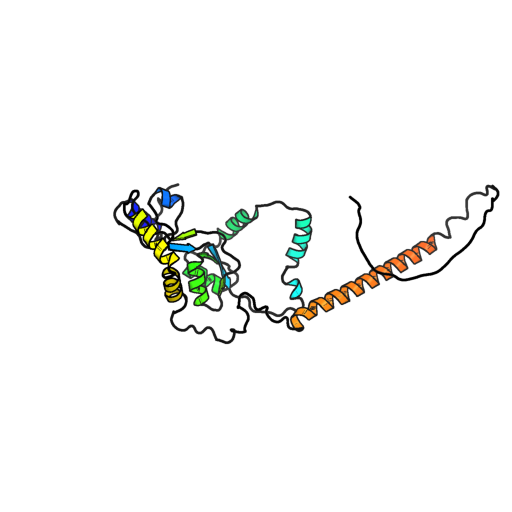1 204 ? -6.058 20.705 12.596 1.00 38.94 204 GLY A O 1
ATOM 1576 N N . SER A 1 205 ? -7.279 19.355 11.296 1.00 30.66 205 SER A N 1
ATOM 1577 C CA . SER A 1 205 ? -8.576 19.856 11.792 1.00 30.66 205 SER A CA 1
ATOM 1578 C C . SER A 1 205 ? -9.220 18.807 12.692 1.00 30.66 205 SER A C 1
ATOM 1580 O O . SER A 1 205 ? -9.784 17.827 12.209 1.00 30.66 205 SER A O 1
ATOM 1582 N N . ALA A 1 206 ? -9.070 18.980 14.005 1.00 31.73 206 ALA A N 1
ATOM 1583 C CA . ALA A 1 206 ? -9.722 18.145 15.003 1.00 31.73 206 ALA A CA 1
ATOM 1584 C C . ALA A 1 206 ? -11.245 18.210 14.820 1.00 31.73 206 ALA A C 1
ATOM 1586 O O . ALA A 1 206 ? -11.804 19.304 14.764 1.00 31.73 206 ALA A O 1
ATOM 1587 N N . SER A 1 207 ? -11.912 17.054 14.743 1.00 49.97 207 SER A N 1
ATOM 1588 C CA . SER A 1 207 ? -13.365 16.975 14.904 1.00 49.97 207 SER A CA 1
ATOM 1589 C C . SER A 1 207 ? -13.748 17.734 16.170 1.00 49.97 207 SER A C 1
ATOM 1591 O O . SER A 1 207 ? -13.230 17.410 17.239 1.00 49.97 207 SER A O 1
ATOM 1593 N N . GLU A 1 208 ? -14.609 18.748 16.066 1.00 45.84 208 GLU A N 1
ATOM 1594 C CA . GLU A 1 208 ? -15.059 19.478 17.249 1.00 45.84 208 GLU A CA 1
ATOM 1595 C C . GLU A 1 208 ? -15.684 18.489 18.242 1.00 45.84 208 GLU A C 1
ATOM 1597 O O . GLU A 1 208 ? -16.636 17.764 17.934 1.00 45.84 208 GLU A O 1
ATOM 1602 N N . LEU A 1 209 ? -15.096 18.419 19.440 1.00 53.50 209 LEU A N 1
ATOM 1603 C CA . LEU A 1 209 ? -15.566 17.587 20.540 1.00 53.50 209 LEU A CA 1
ATOM 1604 C C . LEU A 1 209 ? -16.900 18.153 21.040 1.00 53.50 209 LEU A C 1
ATOM 1606 O O . LEU A 1 209 ? -16.950 18.952 21.973 1.00 53.50 209 LEU A O 1
ATOM 1610 N N . GLY A 1 210 ? -18.000 17.734 20.417 1.00 61.41 210 GLY A N 1
ATOM 1611 C CA . GLY A 1 210 ? -19.336 18.032 20.917 1.00 61.41 210 GLY A CA 1
ATOM 1612 C C . GLY A 1 210 ? -19.493 17.555 22.365 1.00 61.41 210 GLY A C 1
ATOM 1613 O O . GLY A 1 210 ? -18.996 16.489 22.741 1.00 61.41 210 GLY A O 1
ATOM 1614 N N . LEU A 1 211 ? -20.222 18.322 23.181 1.00 64.69 211 LEU A N 1
ATOM 1615 C CA . LEU A 1 211 ? -20.443 18.051 24.610 1.00 64.69 211 LEU A CA 1
ATOM 1616 C C . LEU A 1 211 ? -20.971 16.626 24.878 1.00 64.69 211 LEU A C 1
ATOM 1618 O O . LEU A 1 211 ? -20.647 16.020 25.897 1.00 64.69 211 LEU A O 1
ATOM 1622 N N . ALA A 1 212 ? -21.705 16.051 23.919 1.00 63.25 212 ALA A N 1
ATOM 1623 C CA . ALA A 1 212 ? -22.194 14.674 23.966 1.00 63.25 212 ALA A CA 1
ATOM 1624 C C . ALA A 1 212 ? -21.074 13.612 24.009 1.00 63.25 212 ALA A C 1
ATOM 1626 O O . ALA A 1 212 ? -21.249 12.569 24.633 1.00 63.25 212 ALA A O 1
ATOM 1627 N N . LYS A 1 213 ? -19.911 13.871 23.396 1.00 66.62 213 LYS A N 1
ATOM 1628 C CA . LYS A 1 213 ? -18.758 12.951 23.388 1.00 66.62 213 LYS A CA 1
ATOM 1629 C C . LYS A 1 213 ? -17.915 13.066 24.667 1.00 66.62 213 LYS A C 1
ATOM 1631 O O . LYS A 1 213 ? -17.318 12.081 25.090 1.00 66.62 213 LYS A O 1
ATOM 1636 N N . VAL A 1 214 ? -17.892 14.244 25.299 1.00 73.12 214 VAL A N 1
ATOM 1637 C CA . VAL A 1 214 ? -17.127 14.526 26.536 1.00 73.12 214 VAL A CA 1
ATOM 1638 C C . VAL A 1 214 ? -17.939 14.220 27.803 1.00 73.12 214 VAL A C 1
ATOM 1640 O O . VAL A 1 214 ? -17.366 13.981 28.866 1.00 73.12 214 VAL A O 1
ATOM 1643 N N . GLY A 1 215 ? -19.271 14.142 27.694 1.00 78.19 215 GLY A N 1
ATOM 1644 C CA . GLY A 1 215 ? -20.183 13.857 28.807 1.00 78.19 215 GLY A CA 1
ATOM 1645 C C . GLY A 1 215 ? -19.833 12.602 29.618 1.00 78.19 215 GLY A C 1
ATOM 1646 O O . GLY A 1 215 ? -19.966 12.609 30.840 1.00 78.19 215 GLY A O 1
ATOM 1647 N N . GLY A 1 216 ? -19.298 11.556 28.976 1.00 79.94 216 GLY A N 1
ATOM 1648 C CA . GLY A 1 216 ? -18.878 10.324 29.655 1.00 79.94 216 GLY A CA 1
ATOM 1649 C C . GLY A 1 216 ? -17.753 10.518 30.684 1.00 79.94 216 GLY A C 1
ATOM 1650 O O . GLY A 1 216 ? -17.731 9.824 31.698 1.00 79.94 216 GLY A O 1
ATOM 1651 N N . VAL A 1 217 ? -16.861 11.499 30.486 1.00 83.19 217 VAL A N 1
ATOM 1652 C CA . VAL A 1 217 ? -15.753 11.788 31.420 1.00 83.19 217 VAL A CA 1
ATOM 1653 C C . VAL A 1 217 ? -16.285 12.346 32.741 1.00 83.19 217 VAL A C 1
ATOM 1655 O O . VAL A 1 217 ? -15.843 11.940 33.815 1.00 83.19 217 VAL A O 1
ATOM 1658 N N . PHE A 1 218 ? -17.288 13.224 32.679 1.00 82.75 218 PHE A N 1
ATOM 1659 C CA . PHE A 1 218 ? -17.922 13.788 33.873 1.00 82.75 218 PHE A CA 1
ATOM 1660 C C . PHE A 1 218 ? -18.635 12.718 34.709 1.00 82.75 218 PHE A C 1
ATOM 1662 O O . PHE A 1 218 ? -18.577 12.762 35.936 1.00 82.75 218 PHE A O 1
ATOM 1669 N N . VAL A 1 219 ? -19.241 11.717 34.062 1.00 84.81 219 VAL A N 1
ATOM 1670 C CA . VAL A 1 219 ? -19.893 10.592 34.754 1.00 84.81 219 VAL A CA 1
ATOM 1671 C C . VAL A 1 219 ? -18.872 9.741 35.519 1.00 84.81 219 VAL A C 1
ATOM 1673 O O . VAL A 1 219 ? -19.115 9.399 36.676 1.00 84.81 219 VAL A O 1
ATOM 1676 N N . VAL A 1 220 ? -17.711 9.444 34.922 1.00 86.12 220 VAL A N 1
ATOM 1677 C CA . VAL A 1 220 ? -16.643 8.670 35.585 1.00 86.12 220 VAL A CA 1
ATOM 1678 C C . VAL A 1 220 ? -16.033 9.444 36.757 1.00 86.12 220 VAL A C 1
ATOM 1680 O O . VAL A 1 220 ? -15.814 8.861 37.817 1.00 86.12 220 VAL A O 1
ATOM 1683 N N . LEU A 1 221 ? -15.807 10.754 36.610 1.00 87.19 221 LEU A N 1
ATOM 1684 C CA . LEU A 1 221 ? -15.280 11.599 37.688 1.00 87.19 221 LEU A CA 1
ATOM 1685 C C . LEU A 1 221 ? -16.228 11.664 38.892 1.00 87.19 221 LEU A C 1
ATOM 1687 O O . LEU A 1 221 ? -15.796 11.470 40.029 1.00 87.19 221 LEU A O 1
ATOM 1691 N N . LEU A 1 222 ? -17.523 11.883 38.649 1.00 90.94 222 LEU A N 1
ATOM 1692 C CA . LEU A 1 222 ? -18.531 11.892 39.712 1.00 90.94 222 LEU A CA 1
ATOM 1693 C C . LEU A 1 222 ? -18.668 10.511 40.373 1.00 90.94 222 LEU A C 1
ATOM 1695 O O . LEU A 1 222 ? -18.779 10.423 41.596 1.00 90.94 222 LEU A O 1
ATOM 1699 N N . GLY A 1 223 ? -18.592 9.434 39.586 1.00 91.75 223 GLY A N 1
ATOM 1700 C CA . GLY A 1 223 ? -18.590 8.062 40.096 1.00 91.75 223 GLY A CA 1
ATOM 1701 C C . GLY A 1 223 ? -17.374 7.750 40.975 1.00 91.75 223 GLY A C 1
ATOM 1702 O O . GLY A 1 223 ? -17.532 7.215 42.071 1.00 91.75 223 GLY A O 1
ATOM 1703 N N . GLY A 1 224 ? -16.170 8.134 40.541 1.00 91.69 224 GLY A N 1
ATOM 1704 C CA . GLY A 1 224 ? -14.928 7.938 41.295 1.00 91.69 224 GLY A CA 1
ATOM 1705 C C . GLY A 1 224 ? -14.914 8.696 42.623 1.00 91.69 224 GLY A C 1
ATOM 1706 O O . GLY A 1 224 ? -14.530 8.131 43.648 1.00 91.69 224 GLY A O 1
ATOM 1707 N N . LEU A 1 225 ? -15.415 9.935 42.633 1.00 92.31 225 LEU A N 1
ATOM 1708 C CA . LEU A 1 225 ? -15.595 10.710 43.862 1.00 92.31 225 LEU A CA 1
ATOM 1709 C C . LEU A 1 225 ? -16.577 10.021 44.821 1.00 92.31 225 LEU A C 1
ATOM 1711 O O . LEU A 1 225 ? -16.290 9.895 46.010 1.00 92.31 225 LEU A O 1
ATOM 1715 N N . GLY A 1 226 ? -17.701 9.514 44.306 1.00 92.88 226 GLY A N 1
ATOM 1716 C CA . GLY A 1 226 ? -18.674 8.765 45.102 1.00 92.88 226 GLY A CA 1
ATOM 1717 C C . GLY A 1 226 ? -18.077 7.506 45.739 1.00 92.88 226 GLY A C 1
ATOM 1718 O O . GLY A 1 226 ? -18.246 7.283 46.938 1.00 92.88 226 GLY A O 1
ATOM 1719 N N . ILE A 1 227 ? -17.325 6.713 44.969 1.00 92.00 227 ILE A N 1
ATOM 1720 C CA . ILE A 1 227 ? -16.663 5.496 45.464 1.00 92.00 227 ILE A CA 1
ATOM 1721 C C . ILE A 1 227 ? -15.608 5.840 46.523 1.00 92.00 227 ILE A C 1
ATOM 1723 O O . ILE A 1 227 ? -15.567 5.190 47.566 1.00 92.00 227 ILE A O 1
ATOM 1727 N N . ALA A 1 228 ? -14.803 6.885 46.315 1.00 91.31 228 ALA A N 1
ATOM 1728 C CA . ALA A 1 228 ? -13.818 7.339 47.297 1.00 91.31 228 ALA A CA 1
ATOM 1729 C C . ALA A 1 228 ? -14.478 7.771 48.617 1.00 91.31 228 ALA A C 1
ATOM 1731 O O . ALA A 1 228 ? -14.017 7.388 49.694 1.00 91.31 228 ALA A O 1
ATOM 1732 N N . CYS A 1 229 ? -15.598 8.498 48.549 1.00 91.94 229 CYS A N 1
ATOM 1733 C CA . CYS A 1 229 ? -16.382 8.845 49.731 1.00 91.94 229 CYS A CA 1
ATOM 1734 C C . CYS A 1 229 ? -16.899 7.594 50.453 1.00 91.94 229 CYS A C 1
ATOM 1736 O O . CYS A 1 229 ? -16.776 7.506 51.672 1.00 91.94 229 CYS A O 1
ATOM 1738 N N . VAL A 1 230 ? -17.430 6.603 49.729 1.00 91.06 230 VAL A N 1
ATOM 1739 C CA . VAL A 1 230 ? -17.912 5.344 50.325 1.00 91.06 230 VAL A CA 1
ATOM 1740 C C . VAL A 1 230 ? -16.775 4.567 50.989 1.00 91.06 230 VAL A C 1
ATOM 1742 O O . VAL A 1 230 ? -16.950 4.105 52.114 1.00 91.06 230 VAL A O 1
ATOM 1745 N N . ILE A 1 231 ? -15.604 4.463 50.352 1.00 90.19 231 ILE A N 1
ATOM 1746 C CA . ILE A 1 231 ? -14.421 3.814 50.940 1.00 90.19 231 ILE A CA 1
ATOM 1747 C C . ILE A 1 231 ? -14.011 4.533 52.230 1.00 90.19 231 ILE A C 1
ATOM 1749 O O . ILE A 1 231 ? -13.835 3.878 53.255 1.00 90.19 231 ILE A O 1
ATOM 1753 N N . ALA A 1 232 ? -13.959 5.868 52.225 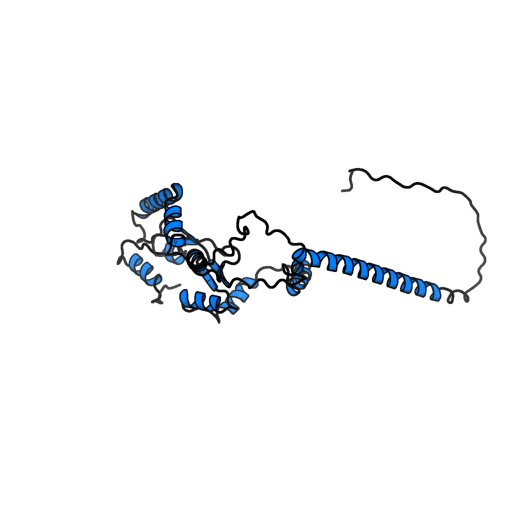1.00 89.75 232 ALA A N 1
ATOM 1754 C CA . ALA A 1 232 ? -13.642 6.656 53.415 1.00 89.75 232 ALA A CA 1
ATOM 1755 C C . ALA A 1 232 ? -14.671 6.458 54.542 1.00 89.75 232 ALA A C 1
ATOM 1757 O O . ALA A 1 232 ? -14.298 6.301 55.706 1.00 89.75 232 ALA A O 1
ATOM 1758 N N . PHE A 1 233 ? -15.967 6.404 54.213 1.00 91.19 233 PHE A N 1
ATOM 1759 C CA . PHE A 1 233 ? -17.018 6.095 55.183 1.00 91.19 233 PHE A CA 1
ATOM 1760 C C . PHE A 1 233 ? -16.869 4.678 55.748 1.00 91.19 233 PHE A C 1
ATOM 1762 O O . PHE A 1 233 ? -16.948 4.492 56.962 1.00 91.19 233 PHE A O 1
ATOM 1769 N N . VAL A 1 234 ? -16.618 3.674 54.906 1.00 88.19 234 VAL A N 1
ATOM 1770 C CA . VAL A 1 234 ? -16.428 2.283 55.341 1.00 88.19 234 VAL A CA 1
ATOM 1771 C C . VAL A 1 234 ? -15.190 2.151 56.224 1.00 88.19 234 VAL A C 1
ATOM 1773 O O . VAL A 1 234 ? -15.274 1.532 57.284 1.00 88.19 234 VAL A O 1
ATOM 1776 N N . GLU A 1 235 ? -14.068 2.771 55.865 1.00 87.94 235 GLU A N 1
ATOM 1777 C CA . GLU A 1 235 ? -12.876 2.807 56.714 1.00 87.94 235 GLU A CA 1
ATOM 1778 C C . GLU A 1 235 ? -13.152 3.500 58.048 1.00 87.94 235 GLU A C 1
ATOM 1780 O O . GLU A 1 235 ? -12.771 2.978 59.098 1.00 87.94 235 GLU A O 1
ATOM 1785 N N . PHE A 1 236 ? -13.872 4.623 58.035 1.00 88.69 236 PHE A N 1
ATOM 1786 C CA . PHE A 1 236 ? -14.272 5.333 59.245 1.00 88.69 236 PHE A CA 1
ATOM 1787 C C . PHE A 1 236 ? -15.117 4.445 60.168 1.00 88.69 236 PHE A C 1
ATOM 1789 O O . PHE A 1 236 ? -14.816 4.333 61.358 1.00 88.69 236 PHE A O 1
ATOM 1796 N N . PHE A 1 237 ? -16.114 3.735 59.635 1.00 80.50 237 PHE A N 1
ATOM 1797 C CA . PHE A 1 237 ? -16.956 2.823 60.416 1.00 80.50 237 PHE A CA 1
ATOM 1798 C C . PHE A 1 237 ? -16.215 1.558 60.879 1.00 80.50 237 PHE A C 1
ATOM 1800 O O . PHE A 1 237 ? -16.409 1.113 62.015 1.00 80.50 237 PHE A O 1
ATOM 1807 N N . CYS A 1 238 ? -15.337 0.988 60.052 1.00 78.56 238 CYS A N 1
ATOM 1808 C CA . CYS A 1 238 ? -14.494 -0.153 60.417 1.00 78.56 238 CYS A CA 1
ATOM 1809 C C . CYS A 1 238 ? -13.508 0.218 61.535 1.00 78.56 238 CYS A C 1
ATOM 1811 O O . CYS A 1 238 ? -13.358 -0.527 62.509 1.00 78.56 238 CYS A O 1
ATOM 1813 N N . LYS A 1 239 ? -12.899 1.406 61.458 1.00 76.00 239 LYS A N 1
ATOM 1814 C CA . LYS A 1 239 ? -11.984 1.925 62.482 1.00 76.00 239 LYS A CA 1
ATOM 1815 C C . LYS A 1 239 ? -12.736 2.303 63.761 1.00 76.00 239 LYS A C 1
ATOM 1817 O O . LYS A 1 239 ? -12.297 1.928 64.847 1.00 76.00 239 LYS A O 1
ATOM 1822 N N . ALA A 1 240 ? -13.915 2.921 63.653 1.00 72.31 240 ALA A N 1
ATOM 1823 C CA . ALA A 1 240 ? -14.789 3.225 64.789 1.00 72.31 240 ALA A CA 1
ATOM 1824 C C . ALA A 1 240 ? -15.250 1.958 65.540 1.00 72.31 240 ALA A C 1
ATOM 1826 O O . ALA A 1 240 ? -15.257 1.938 66.772 1.00 72.31 240 ALA A O 1
ATOM 1827 N N . ARG A 1 241 ? -15.557 0.859 64.831 1.00 67.88 241 ARG A N 1
ATOM 1828 C CA . ARG A 1 241 ? -15.849 -0.445 65.462 1.00 67.88 241 ARG A CA 1
ATOM 1829 C C . ARG A 1 241 ? -14.618 -1.099 66.093 1.00 67.88 241 ARG A C 1
ATOM 1831 O O . ARG A 1 241 ? -14.753 -1.740 67.136 1.00 67.88 241 ARG A O 1
ATOM 1838 N N . SER A 1 242 ? -13.429 -0.920 65.513 1.00 55.38 242 SER A N 1
ATOM 1839 C CA . SER A 1 242 ? -12.167 -1.423 66.077 1.00 55.38 242 SER A CA 1
ATOM 1840 C C . SER A 1 242 ? -11.854 -0.809 67.453 1.00 55.38 242 SER A C 1
ATOM 1842 O O . SER A 1 242 ? -11.434 -1.525 68.365 1.00 55.38 242 SER A O 1
ATOM 1844 N N . PHE A 1 243 ? -12.157 0.479 67.668 1.00 55.91 243 PHE A N 1
ATOM 1845 C CA . PHE A 1 243 ? -11.961 1.144 68.968 1.00 55.91 243 PHE A CA 1
ATOM 1846 C C . PHE A 1 243 ? -12.829 0.568 70.104 1.00 55.91 243 PHE A C 1
ATOM 1848 O O . PHE A 1 243 ? -12.403 0.563 71.259 1.00 55.91 243 PHE A O 1
ATOM 1855 N N . SER A 1 244 ? -14.011 0.018 69.802 1.00 50.12 244 SER A N 1
ATOM 1856 C CA . SER A 1 244 ? -14.912 -0.555 70.816 1.00 50.12 244 SER A CA 1
ATOM 1857 C C . SER A 1 244 ? -14.397 -1.879 71.410 1.00 50.12 244 SER A C 1
ATOM 1859 O O . SER A 1 244 ? -14.644 -2.168 72.581 1.00 50.12 244 SER A O 1
ATOM 1861 N N . LYS A 1 245 ? -13.595 -2.664 70.671 1.00 46.56 245 LYS A N 1
ATOM 1862 C CA . LYS A 1 245 ? -13.049 -3.942 71.176 1.00 46.56 245 LYS A CA 1
ATOM 1863 C C . LYS A 1 245 ? -11.795 -3.802 72.051 1.00 46.56 245 LYS A C 1
ATOM 1865 O O . LYS A 1 245 ? -11.442 -4.759 72.737 1.00 46.56 245 LYS A O 1
ATOM 1870 N N . SER A 1 246 ? -11.148 -2.632 72.103 1.00 46.41 246 SER A N 1
ATOM 1871 C CA . SER A 1 246 ? -9.904 -2.452 72.875 1.00 46.41 246 SER A CA 1
ATOM 1872 C C . SER A 1 246 ? -10.104 -2.050 74.348 1.00 46.41 246 SER A C 1
ATOM 1874 O O . SER A 1 246 ? -9.120 -1.976 75.082 1.00 46.41 246 SER A O 1
ATOM 1876 N N . LYS A 1 247 ? -11.342 -1.827 74.824 1.00 42.56 247 LYS A N 1
ATOM 1877 C CA . LYS A 1 247 ? -11.609 -1.462 76.235 1.00 42.56 247 LYS A CA 1
ATOM 1878 C C . LYS A 1 247 ? -11.852 -2.661 77.169 1.00 42.56 247 LYS A C 1
ATOM 1880 O O . LYS A 1 247 ? -11.899 -2.477 78.376 1.00 42.56 247 LYS A O 1
ATOM 1885 N N . HIS A 1 248 ? -11.953 -3.889 76.647 1.00 37.66 248 HIS A N 1
ATOM 1886 C CA . HIS A 1 248 ? -12.317 -5.074 77.447 1.00 37.66 248 HIS A CA 1
ATOM 1887 C C . HIS A 1 248 ? -11.189 -6.107 77.657 1.00 37.66 248 HIS A C 1
ATOM 1889 O O . HIS A 1 248 ? -11.447 -7.200 78.157 1.00 37.66 248 HIS A O 1
ATOM 1895 N N . ARG A 1 249 ? -9.935 -5.784 77.298 1.00 41.00 249 ARG A N 1
ATOM 1896 C CA . ARG A 1 249 ? -8.771 -6.686 77.465 1.00 41.00 249 ARG A CA 1
ATOM 1897 C C . ARG A 1 249 ? -7.658 -6.182 78.392 1.00 41.00 249 ARG A C 1
ATOM 1899 O O . ARG A 1 249 ? -6.622 -6.827 78.480 1.00 41.00 249 ARG A O 1
ATOM 1906 N N . VAL A 1 250 ? -7.878 -5.103 79.145 1.00 45.31 250 VAL A N 1
ATOM 1907 C CA . VAL A 1 250 ? -6.928 -4.639 80.173 1.00 45.31 250 VAL A CA 1
ATOM 1908 C C . VAL A 1 250 ? -7.665 -4.420 81.497 1.00 45.31 250 VAL A C 1
ATOM 1910 O O . VAL A 1 250 ? -7.887 -3.296 81.923 1.00 45.31 250 VAL A O 1
ATOM 1913 N N . SER A 1 251 ? -8.111 -5.506 82.133 1.00 39.75 251 SER A N 1
ATOM 1914 C CA . SER A 1 251 ? -8.557 -5.478 83.541 1.00 39.75 251 SER A CA 1
ATOM 1915 C C . SER A 1 251 ? -8.069 -6.684 84.352 1.00 39.75 251 SER A C 1
ATOM 1917 O O . SER A 1 251 ? -8.480 -6.860 85.493 1.00 39.75 251 SER A O 1
ATOM 1919 N N . LEU A 1 252 ? -7.182 -7.517 83.805 1.00 47.97 252 LEU A N 1
ATOM 1920 C CA . LEU A 1 252 ? -6.686 -8.717 84.482 1.00 47.97 252 LEU A CA 1
ATOM 1921 C C . LEU A 1 252 ? -5.218 -8.956 84.125 1.00 47.97 252 LEU A C 1
ATOM 1923 O O . LEU A 1 252 ? -4.889 -9.901 83.423 1.00 47.97 252 LEU A O 1
ATOM 1927 N N . LEU A 1 253 ? -4.337 -8.068 84.583 1.00 41.00 253 LEU A N 1
ATOM 1928 C CA . LEU A 1 253 ? -2.978 -8.447 84.973 1.00 41.00 253 LEU A CA 1
ATOM 1929 C C . LEU A 1 253 ? -2.320 -7.306 85.748 1.00 41.00 253 LEU A C 1
ATOM 1931 O O . LEU A 1 253 ? -1.904 -6.302 85.185 1.00 41.00 253 LEU A O 1
ATOM 1935 N N . GLY A 1 254 ? -2.249 -7.516 87.061 1.00 32.44 254 GLY A N 1
ATOM 1936 C CA . GLY A 1 254 ? -1.034 -7.263 87.823 1.00 32.44 254 GLY A CA 1
ATOM 1937 C C . GLY A 1 254 ? -0.666 -5.809 88.059 1.00 32.44 254 GLY A C 1
ATOM 1938 O O . GLY A 1 254 ? 0.054 -5.191 87.285 1.00 32.44 254 GLY A O 1
ATOM 1939 N N . ALA A 1 255 ? -1.051 -5.327 89.236 1.00 40.94 255 ALA A N 1
ATOM 1940 C CA . ALA A 1 255 ? -0.335 -4.281 89.938 1.00 40.94 255 ALA A CA 1
ATOM 1941 C C . ALA A 1 255 ? 1.185 -4.536 89.917 1.00 40.94 255 ALA A C 1
ATOM 1943 O O . ALA A 1 255 ? 1.656 -5.566 90.392 1.00 40.94 255 ALA A O 1
ATOM 1944 N N . THR A 1 256 ? 1.968 -3.573 89.437 1.00 33.78 256 THR A N 1
ATOM 1945 C CA . THR A 1 256 ? 3.316 -3.325 89.958 1.00 33.78 256 THR A CA 1
ATOM 1946 C C . THR A 1 256 ? 3.573 -1.826 89.920 1.00 33.78 256 THR A C 1
ATOM 1948 O O . THR A 1 256 ? 3.489 -1.161 88.892 1.00 33.78 256 THR A O 1
ATOM 1951 N N . ILE A 1 257 ? 3.816 -1.307 91.113 1.00 42.22 257 ILE A N 1
ATOM 1952 C CA . ILE A 1 257 ? 4.104 0.077 91.459 1.00 42.22 257 ILE A CA 1
ATOM 1953 C C . ILE A 1 257 ? 5.501 0.443 90.945 1.00 42.22 257 ILE A C 1
ATOM 1955 O O . ILE A 1 257 ? 6.461 -0.152 91.419 1.00 42.22 257 ILE A O 1
ATOM 1959 N N . VAL A 1 258 ? 5.637 1.476 90.100 1.00 35.59 258 VAL A N 1
ATOM 1960 C CA . VAL A 1 258 ? 6.818 2.368 90.081 1.00 35.59 258 VAL A CA 1
ATOM 1961 C C . VAL A 1 258 ? 6.380 3.809 89.758 1.00 35.59 258 VAL A C 1
ATOM 1963 O O . VAL A 1 258 ? 5.548 4.060 88.895 1.00 35.59 258 VAL A O 1
ATOM 1966 N N . ARG A 1 259 ? 6.935 4.734 90.545 1.00 32.28 259 ARG A N 1
ATOM 1967 C CA . ARG A 1 259 ? 6.637 6.166 90.738 1.00 32.28 259 ARG A CA 1
ATOM 1968 C C . ARG A 1 259 ? 6.846 7.096 89.519 1.00 32.28 259 ARG A C 1
ATOM 1970 O O . ARG A 1 259 ? 7.586 6.749 88.605 1.00 32.28 259 ARG A O 1
ATOM 1977 N N . PRO A 1 260 ? 6.289 8.330 89.566 1.00 41.06 260 PRO A N 1
ATOM 1978 C CA . PRO A 1 260 ? 6.341 9.312 88.481 1.00 41.06 260 PRO A CA 1
ATOM 1979 C C . PRO A 1 260 ? 7.595 10.204 88.530 1.00 41.06 260 PRO A C 1
ATOM 1981 O O . PRO A 1 260 ? 8.127 10.489 89.606 1.00 41.06 260 PRO A O 1
ATOM 1984 N N . LYS A 1 261 ? 8.000 10.758 87.377 1.00 31.53 261 LYS A N 1
ATOM 1985 C CA . LYS A 1 261 ? 8.784 12.003 87.317 1.00 31.53 261 LYS A CA 1
ATOM 1986 C C . LYS A 1 261 ? 8.286 12.937 86.209 1.00 31.53 261 LYS A C 1
ATOM 1988 O O . LYS A 1 261 ? 8.352 12.640 85.026 1.00 31.53 261 LYS A O 1
ATOM 1993 N N . SER A 1 262 ? 7.801 14.076 86.692 1.00 34.69 262 SER A N 1
ATOM 1994 C CA . SER A 1 262 ? 7.527 15.360 86.044 1.00 34.69 262 SER A CA 1
ATOM 1995 C C . SER A 1 262 ? 8.588 15.811 85.031 1.00 34.69 262 SER A C 1
ATOM 1997 O O . SER A 1 262 ? 9.780 15.672 85.313 1.00 34.69 262 SER A O 1
ATOM 1999 N N . LYS A 1 263 ? 8.152 16.468 83.942 1.00 35.34 263 LYS A N 1
ATOM 2000 C CA . LYS A 1 263 ? 8.516 17.866 83.617 1.00 35.34 263 LYS A CA 1
ATOM 2001 C C . LYS A 1 263 ? 7.610 18.459 82.518 1.00 35.34 263 LYS A C 1
ATOM 2003 O O . LYS A 1 263 ? 7.200 17.768 81.596 1.00 35.34 263 LYS A O 1
ATOM 2008 N N . ARG A 1 264 ? 7.283 19.743 82.713 1.00 35.19 264 ARG A N 1
ATOM 2009 C CA . ARG A 1 264 ? 6.428 20.658 81.926 1.00 35.19 264 ARG A CA 1
ATOM 2010 C C . ARG A 1 264 ? 7.108 21.181 80.654 1.00 35.19 264 ARG A C 1
ATOM 2012 O O . ARG A 1 264 ? 8.329 21.298 80.668 1.00 35.19 264 ARG A O 1
ATOM 2019 N N . ALA A 1 265 ? 6.289 21.652 79.706 1.00 32.38 265 ALA A N 1
ATOM 2020 C CA . ALA A 1 265 ? 6.236 23.020 79.125 1.00 32.38 265 ALA A CA 1
ATOM 2021 C C . ALA A 1 265 ? 5.686 22.922 77.681 1.00 32.38 265 ALA A C 1
ATOM 2023 O O . ALA A 1 265 ? 6.197 22.123 76.907 1.00 32.38 265 ALA A O 1
ATOM 2024 N N . ALA A 1 266 ? 4.491 23.465 77.410 1.00 31.52 266 ALA A N 1
ATOM 2025 C CA . ALA A 1 266 ? 4.240 24.802 76.828 1.00 31.52 266 ALA A CA 1
ATOM 2026 C C . ALA A 1 266 ? 4.547 24.812 75.310 1.00 31.52 266 ALA A C 1
ATOM 2028 O O . ALA A 1 266 ? 5.675 24.546 74.922 1.00 31.52 266 ALA A O 1
ATOM 2029 N N . GLU A 1 267 ? 3.557 24.851 74.415 1.00 32.38 267 GLU A N 1
ATOM 2030 C CA . GLU A 1 267 ? 2.727 26.006 74.008 1.00 32.38 267 GLU A CA 1
ATOM 2031 C C . GLU A 1 267 ? 3.163 26.465 72.609 1.00 32.38 267 GLU A C 1
ATOM 2033 O O . GLU A 1 267 ? 4.332 26.766 72.403 1.00 32.38 267 GLU A O 1
ATOM 2038 N N . SER A 1 268 ? 2.240 26.448 71.645 1.00 32.28 268 SER A N 1
ATOM 2039 C CA . SER A 1 268 ? 1.960 27.550 70.710 1.00 32.28 268 SER A CA 1
ATOM 2040 C C . SER A 1 268 ? 1.292 27.023 69.444 1.00 32.28 268 SER A C 1
ATOM 2042 O O . SER A 1 268 ? 1.682 26.014 68.859 1.00 32.28 268 SER A O 1
ATOM 2044 N N . GLN A 1 269 ? 0.259 27.751 69.069 1.00 36.53 269 GLN A N 1
ATOM 2045 C CA . GLN A 1 269 ? -0.701 27.523 68.012 1.00 36.53 269 GLN A CA 1
ATOM 2046 C C . GLN A 1 269 ? -0.482 28.600 66.927 1.00 36.53 269 GLN A C 1
ATOM 2048 O O . GLN A 1 269 ? 0.082 29.649 67.232 1.00 36.53 269 GLN A O 1
ATOM 2053 N N . ASP A 1 270 ? -0.944 28.297 65.712 1.00 37.66 270 ASP A N 1
ATOM 2054 C CA . ASP A 1 270 ? -1.250 29.193 64.579 1.00 37.66 270 ASP A CA 1
ATOM 2055 C C . ASP A 1 270 ? -0.289 29.339 63.373 1.00 37.66 270 ASP A C 1
ATOM 2057 O O . ASP A 1 270 ? 0.935 29.317 63.477 1.00 37.66 270 ASP A O 1
ATOM 2061 N N . ASP A 1 271 ? -0.986 29.507 62.232 1.00 33.12 271 ASP A N 1
ATOM 2062 C CA . ASP A 1 271 ? -0.638 29.964 60.870 1.00 33.12 271 ASP A CA 1
ATOM 2063 C C . ASP A 1 271 ? -0.119 28.905 59.872 1.00 33.12 271 ASP A C 1
ATOM 2065 O O . ASP A 1 271 ? 0.968 28.357 60.012 1.00 33.12 271 ASP A O 1
ATOM 2069 N N . ILE A 1 272 ? -0.876 28.409 58.873 1.00 33.94 272 ILE A N 1
ATOM 2070 C CA . ILE A 1 272 ? -1.751 28.989 57.816 1.00 33.94 272 ILE A CA 1
ATOM 2071 C C . ILE A 1 272 ? -0.980 29.840 56.781 1.00 33.94 272 ILE A C 1
ATOM 2073 O O . ILE A 1 272 ? -0.468 30.902 57.100 1.00 33.94 272 ILE A O 1
ATOM 2077 N N . VAL A 1 273 ? -1.041 29.384 55.511 1.00 34.28 273 VAL A N 1
ATOM 2078 C CA . VAL A 1 273 ? -0.599 30.018 54.238 1.00 34.28 273 VAL A CA 1
ATOM 2079 C C . VAL A 1 273 ? 0.929 30.209 54.166 1.00 34.28 273 VAL A C 1
ATOM 2081 O O . VAL A 1 273 ? 1.545 30.779 55.043 1.00 34.28 273 VAL A O 1
ATOM 2084 N N . VAL A 1 274 ? 1.659 29.703 53.175 1.00 38.50 274 VAL A N 1
ATOM 2085 C CA . VAL A 1 274 ? 1.786 30.312 51.849 1.00 38.50 274 VAL A CA 1
ATOM 2086 C C . VAL A 1 274 ? 2.447 29.307 50.904 1.00 38.50 274 VAL A C 1
ATOM 2088 O O . VAL A 1 274 ? 3.534 28.784 51.129 1.00 38.50 274 VAL A O 1
ATOM 2091 N N . GLN A 1 275 ? 1.729 29.072 49.817 1.00 38.84 275 GLN A N 1
ATOM 2092 C CA . GLN A 1 275 ? 2.182 28.563 48.537 1.00 38.84 275 GLN A CA 1
ATOM 2093 C C . GLN A 1 275 ? 3.272 29.489 47.964 1.00 38.84 275 GLN A C 1
ATOM 2095 O O . GLN A 1 275 ? 2.994 30.670 47.821 1.00 38.84 275 GLN A O 1
ATOM 2100 N N . LEU A 1 276 ? 4.459 28.989 47.609 1.00 34.16 276 LEU A N 1
ATOM 2101 C CA . LEU A 1 276 ? 5.184 29.291 46.357 1.00 34.16 276 LEU A CA 1
ATOM 2102 C C . LEU A 1 276 ? 6.654 28.882 46.460 1.00 34.16 276 LEU A C 1
ATOM 2104 O O . LEU A 1 276 ? 7.355 29.314 47.366 1.00 34.16 276 LEU A O 1
ATOM 2108 N N . ASN A 1 277 ? 7.101 28.226 45.387 1.00 31.02 277 ASN A N 1
ATOM 2109 C CA . ASN A 1 277 ? 8.478 28.170 44.905 1.00 31.02 277 ASN A CA 1
ATOM 2110 C C . ASN A 1 277 ? 9.485 27.422 45.788 1.00 31.02 277 ASN A C 1
ATOM 2112 O O . ASN A 1 277 ? 9.457 27.466 47.003 1.00 31.02 277 ASN A O 1
ATOM 2116 N N . LEU A 1 278 ? 10.508 26.765 45.271 1.00 33.94 278 LEU A N 1
ATOM 2117 C CA . LEU A 1 278 ? 10.949 26.354 43.942 1.00 33.94 278 LEU A CA 1
ATOM 2118 C C . LEU A 1 278 ? 12.342 25.808 44.277 1.00 33.94 278 LEU A C 1
ATOM 2120 O O . LEU A 1 278 ? 13.129 26.555 44.843 1.00 33.94 278 LEU A O 1
ATOM 2124 N N . VAL A 1 279 ? 12.639 24.565 43.891 1.00 37.59 279 VAL A N 1
ATOM 2125 C CA . VAL A 1 279 ? 14.007 24.046 43.701 1.00 37.59 279 VAL A CA 1
ATOM 2126 C C . VAL A 1 279 ? 14.883 23.944 44.962 1.00 37.59 279 VAL A C 1
ATOM 2128 O O . VAL A 1 279 ? 15.177 24.918 45.633 1.00 37.59 279 VAL A O 1
ATOM 2131 N N . VAL A 1 280 ? 15.365 22.730 45.239 1.00 36.06 280 VAL A N 1
ATOM 2132 C CA . VAL A 1 280 ? 16.790 22.388 45.426 1.00 36.06 280 VAL A CA 1
ATOM 2133 C C . VAL A 1 280 ? 16.871 20.976 46.029 1.00 36.06 280 VAL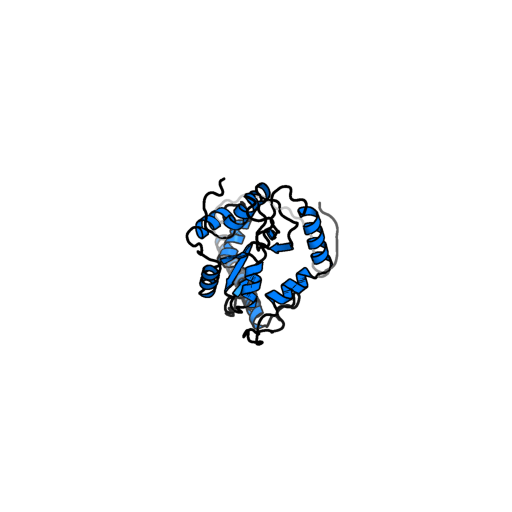 A C 1
ATOM 2135 O O . VAL A 1 280 ? 16.376 20.730 47.121 1.00 36.06 280 VAL A O 1
ATOM 2138 N N . LEU A 1 281 ? 17.536 20.089 45.281 1.00 33.56 281 LEU A N 1
ATOM 2139 C CA . LEU A 1 281 ? 18.236 18.870 45.705 1.00 33.56 281 LEU A CA 1
ATOM 2140 C C . LEU A 1 281 ? 17.506 17.884 46.635 1.00 33.56 281 LEU A C 1
ATOM 2142 O O . LEU A 1 281 ? 17.467 18.106 47.835 1.00 33.56 281 LEU A O 1
ATOM 2146 N N . VAL A 1 282 ? 17.239 16.673 46.130 1.00 37.19 282 VAL A N 1
ATOM 2147 C CA . VAL A 1 282 ? 17.932 15.466 46.622 1.00 37.19 282 VAL A CA 1
ATOM 2148 C C . VAL A 1 282 ? 18.146 14.518 45.434 1.00 37.19 282 VAL A C 1
ATOM 2150 O O . VAL A 1 282 ? 17.246 14.340 44.622 1.00 37.19 282 VAL A O 1
ATOM 2153 N N . ARG A 1 283 ? 19.387 14.026 45.361 1.00 42.59 283 ARG A N 1
ATOM 2154 C CA . ARG A 1 283 ? 19.996 13.025 44.467 1.00 42.59 283 ARG A CA 1
ATOM 2155 C C . ARG A 1 283 ? 19.078 12.015 43.788 1.00 42.59 283 ARG A C 1
ATOM 2157 O O . ARG A 1 283 ? 18.255 11.408 44.502 1.00 42.59 283 ARG A O 1
#

Sequence (283 aa):
MSLDGAPHGYNVVVLGVKDEEADLALADLTITYSRDEAVDFTTPFMTLGIGILFRKPQENQALLFFLSPLSVDVWLCMAVAYLGESKSETYERMWQAMSGSLADSNADGVSRVHAGGYAFLMESTTIEYVVERNCQLTQVGGLLDSKGYGIAMPAGSPYRSHLSAAILRLQEDGTMQMLKNRWWKVGPPKHCPEHSRSETLRPGSASELGLAKVGGVFVVLLGGLGIACVIAFVEFFCKARSFSKSKHRVSLLGATIVRPKSKRAAESQDDIVVQLNLVVLVR

Radius of gyration: 34.92 Å; chains: 1; bounding box: 46×54×116 Å

pLDDT: mean 73.49, std 22.0, range [28.94, 97.5]

Organism: Ixodes scapularis (NCBI:txid6945)

Secondary structure (DSSP, 8-state):
-------STHHHHHHHHHTTS-S-B-SS-B--HHHHTTSEEPSPSEEE-EEEEEEPPP----TTTTTTTS-HHHHHHHHHHTT-----SHHHHHHHHHHTS--SSHHHHHHHHHHSS--EEEEHHHHHHHHTT-TTEEEESS-SS-EEE--EE-TT-TTHHHHHHHHHHHHHTSHHHHHHHHHHTSSSPP---SS--SS--STT-PPP--HHHHHHHHHHHHHHHHHHHHHHHHHHHHHHHHHHHTTSSSSSS------------------------------